Protein AF-A0A1Z9PHC4-F1 (afdb_monomer)

Structure (mmCIF, N/CA/C/O backbone):
data_AF-A0A1Z9PHC4-F1
#
_entry.id   AF-A0A1Z9PHC4-F1
#
loop_
_atom_site.group_PDB
_atom_site.id
_atom_site.type_symbol
_atom_site.label_atom_id
_atom_site.label_alt_id
_atom_site.label_comp_id
_atom_site.label_asym_id
_atom_site.label_entity_id
_atom_site.label_seq_id
_atom_site.pdbx_PDB_ins_code
_atom_site.Cartn_x
_atom_site.Cartn_y
_atom_site.Cartn_z
_atom_site.occupancy
_atom_site.B_iso_or_equiv
_atom_site.auth_seq_id
_atom_site.auth_comp_id
_atom_site.auth_asym_id
_atom_site.auth_atom_id
_atom_site.pdbx_PDB_model_num
ATOM 1 N N . MET A 1 1 ? -38.309 -14.166 9.535 1.00 51.38 1 MET A N 1
ATOM 2 C CA . MET A 1 1 ? -37.326 -14.328 10.626 1.00 51.38 1 MET A CA 1
ATOM 3 C C . MET A 1 1 ? -38.036 -14.012 11.931 1.00 51.38 1 MET A C 1
ATOM 5 O O . MET A 1 1 ? -38.418 -12.870 12.127 1.00 51.38 1 MET A O 1
ATOM 9 N N . THR A 1 2 ? -38.321 -15.024 12.749 1.00 62.44 2 THR A N 1
ATOM 10 C CA . THR A 1 2 ? -39.118 -14.916 13.987 1.00 62.44 2 THR A CA 1
ATOM 11 C C . THR A 1 2 ? -38.309 -15.422 15.175 1.00 62.44 2 THR A C 1
ATOM 13 O O . THR A 1 2 ? -38.655 -16.414 15.810 1.00 62.44 2 THR A O 1
ATOM 16 N N . THR A 1 3 ? -37.200 -14.748 15.457 1.00 75.12 3 THR A N 1
ATOM 17 C CA . THR A 1 3 ? -36.480 -14.886 16.724 1.00 75.12 3 THR A CA 1
ATOM 18 C C . THR A 1 3 ? -36.378 -13.510 17.354 1.00 75.12 3 THR A C 1
ATOM 20 O O . THR A 1 3 ? -36.264 -12.506 16.649 1.00 75.12 3 THR A O 1
ATOM 23 N N . THR A 1 4 ? -36.442 -13.451 18.681 1.00 78.19 4 THR A N 1
ATOM 24 C CA . THR A 1 4 ? -36.181 -12.217 19.419 1.00 78.19 4 THR A CA 1
ATOM 25 C C . THR A 1 4 ? -34.758 -11.766 19.078 1.00 78.19 4 THR A C 1
ATOM 27 O O . THR A 1 4 ? -33.829 -12.558 19.261 1.00 78.19 4 THR A O 1
ATOM 30 N N . PRO A 1 5 ? -34.556 -10.560 18.522 1.00 81.62 5 PRO A N 1
ATOM 31 C CA . PRO A 1 5 ? -33.222 -10.101 18.174 1.00 81.62 5 PRO A CA 1
ATOM 32 C C . PRO A 1 5 ? -32.371 -10.016 19.443 1.00 81.62 5 PRO A C 1
ATOM 34 O O . PRO A 1 5 ? -32.763 -9.392 20.429 1.00 81.62 5 PRO A O 1
ATOM 37 N N . VAL A 1 6 ? -31.207 -10.662 19.419 1.00 86.50 6 VAL A N 1
ATOM 38 C CA . VAL A 1 6 ? -30.186 -10.483 20.451 1.00 86.50 6 VAL A CA 1
ATOM 39 C C . VAL A 1 6 ? -29.365 -9.264 20.057 1.00 86.50 6 VAL A C 1
ATOM 41 O O . VAL A 1 6 ? -28.644 -9.288 19.061 1.00 86.50 6 VAL A O 1
ATOM 44 N N . THR A 1 7 ? -29.484 -8.190 20.833 1.00 87.31 7 THR A N 1
ATOM 45 C CA . THR A 1 7 ? -28.672 -6.986 20.648 1.00 87.31 7 THR A CA 1
ATOM 46 C C . THR A 1 7 ? -27.392 -7.117 21.460 1.00 87.31 7 THR A C 1
ATOM 48 O O . THR A 1 7 ? -27.426 -7.092 22.689 1.00 87.31 7 THR A O 1
ATOM 51 N N . LEU A 1 8 ? -26.257 -7.228 20.775 1.00 85.81 8 LEU A N 1
ATOM 52 C CA . LE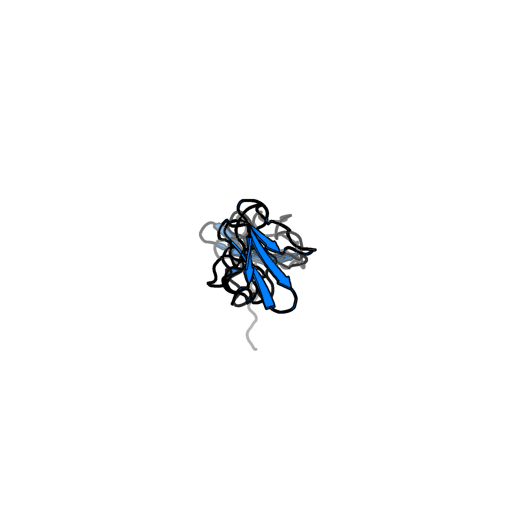U A 1 8 ? -24.936 -7.1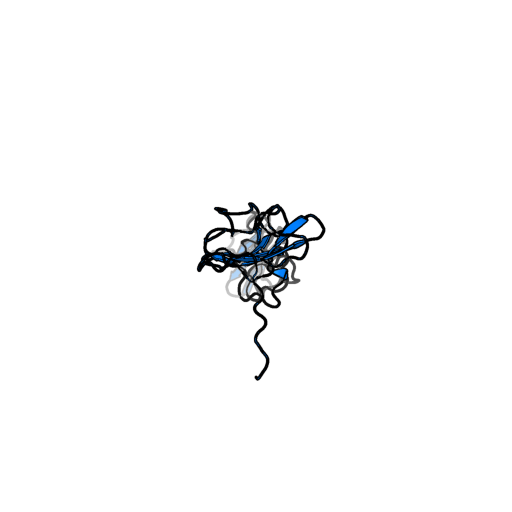66 21.395 1.00 85.81 8 LEU A CA 1
ATOM 53 C C . LEU A 1 8 ? -24.438 -5.718 21.356 1.00 85.81 8 LEU A C 1
ATOM 55 O O . LEU A 1 8 ? -24.314 -5.124 20.286 1.00 85.81 8 LEU A O 1
ATOM 59 N N . LEU A 1 9 ? -24.167 -5.138 22.526 1.00 88.75 9 LEU A N 1
ATOM 60 C CA . LEU A 1 9 ? -23.604 -3.795 22.651 1.00 88.75 9 LEU A CA 1
ATOM 61 C C . LEU A 1 9 ? -22.083 -3.899 22.781 1.00 88.75 9 LEU A C 1
ATOM 63 O O . LEU A 1 9 ? -21.582 -4.352 23.805 1.00 88.75 9 LEU A O 1
ATOM 67 N N . SER A 1 10 ? -21.355 -3.458 21.757 1.00 91.25 10 SER A N 1
ATOM 68 C CA . SER A 1 10 ? -19.900 -3.303 21.814 1.00 91.25 10 SER A CA 1
ATOM 69 C C . SER A 1 10 ? -19.506 -1.898 22.271 1.00 91.25 10 SER A C 1
ATOM 71 O O . SER A 1 10 ? -20.277 -0.934 22.133 1.00 91.25 10 SER A O 1
ATOM 73 N N . LYS A 1 11 ? -18.261 -1.758 22.742 1.00 94.62 11 LYS A N 1
ATOM 74 C CA . LYS A 1 11 ? -17.612 -0.445 22.835 1.00 94.62 11 LYS A CA 1
ATOM 75 C C . LYS A 1 11 ? -17.577 0.184 21.443 1.00 94.62 11 LYS A C 1
ATOM 77 O O . LYS A 1 11 ? -17.284 -0.504 20.459 1.00 94.62 11 LYS A O 1
ATOM 82 N N . ARG A 1 12 ? -17.941 1.466 21.349 1.00 94.25 12 ARG A N 1
ATOM 83 C CA . ARG A 1 12 ? -18.071 2.151 20.062 1.00 94.25 12 ARG A CA 1
ATOM 84 C C . ARG A 1 12 ? -17.726 3.633 20.113 1.00 94.25 12 ARG A C 1
ATOM 86 O O . ARG A 1 12 ? -18.017 4.274 21.118 1.00 94.25 12 ARG A O 1
ATOM 93 N N . SER A 1 13 ? -17.194 4.162 19.013 1.00 95.06 13 SER A N 1
ATOM 94 C CA . SER A 1 13 ? -16.954 5.59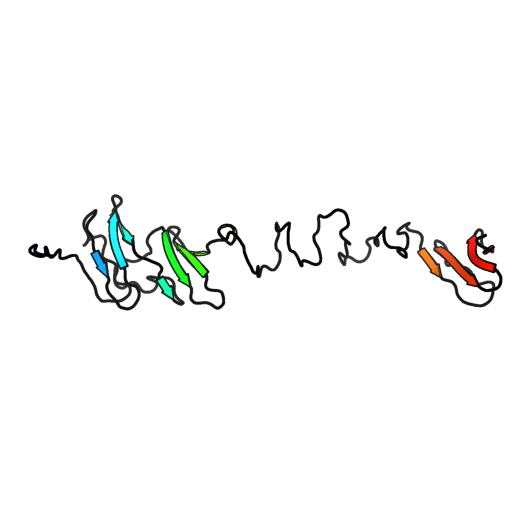7 18.804 1.00 95.06 13 SER A CA 1
ATOM 95 C C . SER A 1 13 ? -17.407 6.050 17.414 1.00 95.06 13 SER A C 1
ATOM 97 O O . SER A 1 13 ? -17.401 5.259 16.472 1.00 95.06 13 SER A O 1
ATOM 99 N N . GLY A 1 14 ? -17.821 7.315 17.307 1.00 95.50 14 GLY A N 1
ATOM 100 C CA . GLY A 1 14 ? -18.161 7.986 16.046 1.00 95.50 14 GLY A CA 1
ATOM 101 C C . GLY A 1 14 ? -17.137 9.041 15.614 1.00 95.50 14 GLY A C 1
ATOM 102 O O . GLY A 1 14 ? -17.368 9.733 14.624 1.00 95.50 14 GLY A O 1
ATOM 103 N N . ASN A 1 15 ? -16.030 9.184 16.348 1.00 95.06 15 ASN A N 1
ATOM 104 C CA . ASN A 1 15 ? -14.962 10.130 16.033 1.00 95.06 15 ASN A CA 1
ATOM 105 C C . ASN A 1 15 ? -13.979 9.510 15.034 1.00 95.06 15 ASN A C 1
ATOM 107 O O . ASN A 1 15 ? -13.607 8.346 15.177 1.00 95.06 15 ASN A O 1
ATOM 111 N N . ALA A 1 16 ? -13.528 10.273 14.037 1.00 92.38 16 ALA A N 1
ATOM 112 C CA . ALA A 1 16 ? -12.488 9.806 13.118 1.00 92.38 16 ALA A CA 1
ATOM 113 C C . ALA A 1 16 ? -11.206 9.441 13.890 1.00 92.38 16 ALA A C 1
ATOM 115 O O . ALA A 1 16 ? -10.884 10.081 14.892 1.00 92.38 16 ALA A O 1
ATOM 116 N N . SER A 1 17 ? -10.512 8.391 13.442 1.00 91.50 17 SER A N 1
ATOM 117 C CA . SER A 1 17 ? -9.224 7.948 14.012 1.00 91.50 17 SER A CA 1
ATOM 118 C C . SER A 1 17 ? -9.276 7.570 15.505 1.00 91.50 17 SER A C 1
ATOM 120 O O . SER A 1 17 ? -8.247 7.480 16.175 1.00 91.50 17 SER A O 1
ATOM 122 N N . ASP A 1 18 ? -10.470 7.350 16.057 1.00 95.19 18 ASP A N 1
ATOM 123 C CA . ASP A 1 18 ? -10.660 6.963 17.453 1.00 95.19 18 ASP A CA 1
ATOM 124 C C . ASP A 1 18 ? -10.607 5.441 17.593 1.00 95.19 18 ASP A C 1
ATOM 126 O O . ASP A 1 18 ? -11.608 4.727 17.457 1.00 95.19 18 ASP A O 1
ATOM 130 N N . ARG A 1 19 ? -9.386 4.932 17.751 1.00 94.69 19 ARG A N 1
ATOM 131 C CA . ARG A 1 19 ? -9.128 3.513 17.991 1.00 94.69 19 ARG A CA 1
ATOM 132 C C . ARG A 1 19 ? -9.364 3.191 19.471 1.00 94.69 19 ARG A C 1
ATOM 134 O O . ARG A 1 19 ? -8.896 3.942 20.325 1.00 94.69 19 ARG A O 1
ATOM 141 N N . PRO A 1 20 ? -10.017 2.069 19.811 1.00 95.62 20 PRO A N 1
ATOM 142 C CA . PRO A 1 20 ? -10.245 1.702 21.206 1.00 95.62 20 PRO A CA 1
ATOM 143 C C . PRO A 1 20 ? -8.938 1.589 21.996 1.00 95.62 20 PRO A C 1
ATOM 145 O O . PRO A 1 20 ? -8.013 0.941 21.523 1.00 95.62 20 PRO A O 1
ATOM 148 N N . LEU A 1 21 ? -8.887 2.156 23.205 1.00 95.19 21 LEU A N 1
ATOM 149 C CA . LEU A 1 21 ? -7.716 2.087 24.089 1.00 95.19 21 LEU A CA 1
ATOM 150 C C . LEU A 1 21 ? -7.435 0.655 24.566 1.00 95.19 21 LEU A C 1
ATOM 152 O O . LEU A 1 21 ? -8.372 -0.054 24.958 1.00 95.19 21 LEU A O 1
ATOM 156 N N . VAL A 1 22 ? -6.158 0.263 24.648 1.00 94.44 22 VAL A N 1
ATOM 157 C CA . VAL A 1 22 ? -5.712 -1.064 25.135 1.00 94.44 22 VAL A CA 1
ATOM 158 C C . VAL A 1 22 ? -6.228 -1.353 26.548 1.00 94.44 22 VAL A C 1
ATOM 160 O O . VAL A 1 22 ? -6.475 -2.504 26.916 1.00 94.44 22 VAL A O 1
ATOM 163 N N . THR A 1 23 ? -6.400 -0.308 27.356 1.00 94.12 23 THR A N 1
ATOM 164 C CA . THR A 1 23 ? -6.919 -0.381 28.729 1.00 94.12 23 THR A CA 1
ATOM 165 C C . THR A 1 23 ? -8.433 -0.569 28.793 1.00 94.12 23 THR A C 1
ATOM 167 O O . THR A 1 23 ? -8.950 -1.035 29.806 1.00 94.12 23 THR A O 1
ATOM 170 N N . THR A 1 24 ? -9.154 -0.221 27.726 1.00 92.94 24 THR A N 1
ATOM 171 C CA . THR A 1 24 ? -10.621 -0.256 27.698 1.00 92.94 24 THR A CA 1
ATOM 172 C C . THR A 1 24 ? -11.159 -1.559 27.125 1.00 92.94 24 THR A C 1
ATOM 174 O O . THR A 1 24 ? -12.174 -2.054 27.609 1.00 92.94 24 THR A O 1
ATOM 177 N N . VAL A 1 25 ? -10.496 -2.141 26.126 1.00 95.06 25 VAL A N 1
ATOM 178 C CA . VAL A 1 25 ? -10.926 -3.383 25.467 1.00 95.06 25 VAL A CA 1
ATOM 179 C C . VAL A 1 25 ? -10.293 -4.593 26.155 1.00 95.06 25 VAL A C 1
ATOM 181 O O . VAL A 1 25 ? -9.086 -4.623 26.394 1.00 95.06 25 VAL A O 1
ATOM 184 N N . GLN A 1 26 ? -11.103 -5.598 26.492 1.00 95.69 26 GLN A N 1
ATOM 185 C CA . GLN A 1 26 ? -10.617 -6.874 27.024 1.00 95.69 26 GLN A CA 1
ATOM 186 C C . GLN A 1 26 ? -10.085 -7.775 25.902 1.00 95.69 26 GLN A C 1
ATOM 188 O O . GLN A 1 26 ? -10.457 -7.622 24.741 1.00 95.69 26 GLN A O 1
ATOM 193 N N . ALA A 1 27 ? -9.214 -8.733 26.232 1.00 96.06 27 ALA A N 1
ATOM 194 C CA . ALA A 1 27 ? -8.697 -9.684 25.245 1.00 96.06 27 ALA A CA 1
ATOM 195 C C . ALA A 1 27 ? -9.851 -10.427 24.540 1.00 96.06 27 ALA A C 1
ATOM 197 O O . ALA A 1 27 ? -10.726 -10.991 25.197 1.00 96.06 27 ALA A O 1
ATOM 198 N N . GLY A 1 28 ? -9.867 -10.392 23.206 1.00 94.12 28 GLY A N 1
ATOM 199 C CA . GLY A 1 28 ? -10.928 -10.958 22.366 1.00 94.12 28 GLY A CA 1
ATOM 200 C C . GLY A 1 28 ? -12.237 -10.157 22.314 1.00 94.12 28 GLY A C 1
ATOM 201 O O . GLY A 1 28 ? -13.145 -10.540 21.579 1.00 94.12 28 GLY A O 1
ATOM 202 N N . GLU A 1 29 ? -12.363 -9.051 23.052 1.00 95.31 29 GLU A N 1
ATOM 203 C CA . GLU A 1 29 ? -13.552 -8.200 23.000 1.00 95.31 29 GLU A CA 1
ATOM 204 C C . GLU A 1 29 ? -13.591 -7.398 21.695 1.00 95.31 29 GLU A C 1
ATOM 206 O O . GLU A 1 29 ? -12.609 -6.770 21.299 1.00 95.31 29 GLU A O 1
ATOM 211 N N . LEU A 1 30 ? -14.758 -7.393 21.048 1.00 94.44 30 LEU A N 1
ATOM 212 C CA . LEU A 1 30 ? -15.008 -6.631 19.832 1.00 94.44 30 LEU A CA 1
ATOM 213 C C . LEU A 1 30 ? -15.339 -5.167 20.153 1.00 94.44 30 LEU A C 1
ATOM 215 O O . LEU A 1 30 ? -16.193 -4.884 20.995 1.00 94.44 30 LEU A O 1
ATOM 219 N N . ALA A 1 31 ? -14.734 -4.238 19.420 1.00 95.62 31 ALA A N 1
ATOM 220 C CA . ALA A 1 31 ? -15.024 -2.809 19.490 1.00 95.62 31 ALA A CA 1
ATOM 221 C C . ALA A 1 31 ? -15.080 -2.192 18.085 1.00 95.62 31 ALA A C 1
ATOM 223 O O . ALA A 1 31 ? -14.436 -2.682 17.160 1.00 95.62 31 ALA A O 1
ATOM 224 N N . ILE A 1 32 ? -15.858 -1.122 17.906 1.00 94.75 32 ILE A N 1
ATOM 225 C CA . ILE A 1 32 ? -16.115 -0.535 16.581 1.00 94.75 32 ILE A CA 1
ATOM 226 C C . ILE A 1 32 ? -15.957 0.986 16.572 1.00 94.75 32 ILE A C 1
ATOM 228 O O . ILE A 1 32 ? -16.492 1.690 17.420 1.00 94.75 32 ILE A O 1
ATOM 232 N N . ASN A 1 33 ? -15.278 1.513 15.565 1.00 94.12 33 ASN A N 1
ATOM 233 C CA . ASN A 1 33 ? -15.358 2.914 15.190 1.00 94.12 33 ASN A CA 1
ATOM 234 C C . ASN A 1 33 ? -16.202 3.029 13.916 1.00 94.12 33 ASN A C 1
ATOM 236 O O . ASN A 1 33 ? -15.841 2.469 12.880 1.00 94.12 33 ASN A O 1
ATOM 240 N N . PHE A 1 34 ? -17.330 3.730 14.008 1.00 93.88 34 PHE A N 1
ATOM 241 C CA . PHE A 1 34 ? -18.288 3.912 12.914 1.00 93.88 34 PHE A CA 1
ATOM 242 C C . PHE A 1 34 ? -18.239 5.319 12.298 1.00 93.88 34 PHE A C 1
ATOM 244 O O . PHE A 1 34 ? -19.173 5.713 11.600 1.00 93.88 34 PHE A O 1
ATOM 251 N N . ALA A 1 35 ? -17.174 6.083 12.549 1.00 93.56 35 ALA A N 1
ATOM 252 C CA . ALA A 1 35 ? -16.957 7.382 11.924 1.00 93.56 35 ALA A CA 1
ATOM 253 C C . ALA A 1 35 ? -17.012 7.300 10.388 1.00 93.56 35 ALA A C 1
ATOM 255 O O . ALA A 1 35 ? -16.640 6.295 9.783 1.00 93.56 35 ALA A O 1
ATOM 256 N N . ALA A 1 36 ? -17.462 8.377 9.740 1.00 91.06 36 ALA A N 1
ATOM 257 C CA . ALA A 1 36 ? -17.560 8.425 8.279 1.00 91.06 36 ALA A CA 1
ATOM 258 C C . ALA A 1 36 ? -16.187 8.311 7.587 1.00 91.06 36 ALA A C 1
ATOM 260 O O . ALA A 1 36 ? -16.086 7.736 6.506 1.00 91.06 36 ALA A O 1
ATOM 261 N N . ALA A 1 37 ? -15.138 8.830 8.229 1.00 88.06 37 ALA A N 1
ATOM 262 C CA . ALA A 1 37 ? -13.747 8.660 7.832 1.00 88.06 37 ALA A CA 1
ATOM 263 C C . ALA A 1 37 ? -13.023 7.783 8.860 1.00 88.06 37 ALA A C 1
ATOM 265 O O . ALA A 1 37 ? -13.305 7.867 10.053 1.00 88.06 37 ALA A O 1
ATOM 266 N N . GLU A 1 38 ? -12.072 6.970 8.397 1.00 88.25 38 GLU A N 1
ATOM 267 C CA . GLU A 1 38 ? -11.224 6.133 9.262 1.00 88.25 38 GLU A CA 1
ATOM 268 C C . GLU A 1 38 ? -11.989 5.183 10.201 1.00 88.25 38 GLU A C 1
ATOM 270 O O . GLU A 1 38 ? -11.610 4.972 11.355 1.00 88.25 38 GLU A O 1
ATOM 275 N N . ASN A 1 39 ? -13.059 4.571 9.692 1.00 92.19 39 ASN A N 1
ATOM 276 C CA . ASN A 1 39 ? -13.781 3.532 10.418 1.00 92.19 39 ASN A CA 1
ATOM 277 C C . ASN A 1 39 ? -12.922 2.282 10.680 1.00 92.19 39 ASN A C 1
ATOM 279 O O . ASN A 1 39 ? -11.873 2.040 10.069 1.00 92.19 39 ASN A O 1
ATOM 283 N N . GLY A 1 40 ? -13.390 1.456 11.613 1.00 93.00 40 GLY A N 1
ATOM 284 C CA . GLY A 1 40 ? -12.790 0.152 11.827 1.00 93.00 40 GLY A CA 1
ATOM 285 C C . GLY A 1 40 ? -13.495 -0.721 12.850 1.00 93.00 40 GLY A C 1
ATOM 286 O O . GLY A 1 40 ? -14.250 -0.260 13.697 1.00 93.00 40 GLY A O 1
ATOM 287 N N . LEU A 1 41 ? -13.206 -2.009 12.761 1.00 94.69 41 LEU A N 1
ATOM 288 C CA . LEU A 1 41 ? -13.574 -3.056 13.704 1.00 94.69 41 LEU A CA 1
ATOM 289 C C . LEU A 1 41 ? -12.276 -3.542 14.322 1.00 94.69 41 LEU A C 1
ATOM 291 O O . LEU A 1 41 ? -11.300 -3.788 13.609 1.00 94.69 41 LEU A O 1
ATOM 295 N N . TYR A 1 42 ? -12.278 -3.652 15.638 1.00 95.81 42 TYR A N 1
ATOM 296 C CA . TYR A 1 42 ? -11.085 -3.859 16.429 1.00 95.81 42 TYR A CA 1
ATOM 297 C C . TYR A 1 42 ? -11.309 -4.962 17.452 1.00 95.81 42 TYR A C 1
ATOM 299 O O . TYR A 1 42 ? -12.426 -5.151 17.938 1.00 95.81 42 TYR A O 1
ATOM 307 N N . PHE A 1 43 ? -10.232 -5.640 17.823 1.00 95.50 43 PHE A N 1
ATOM 308 C CA . PHE A 1 43 ? -10.180 -6.496 19.001 1.00 95.50 43 PHE A CA 1
ATOM 309 C C . PHE A 1 43 ? -8.810 -6.385 19.669 1.00 95.50 43 PHE A C 1
ATOM 311 O O . PHE A 1 43 ? -7.842 -5.964 19.035 1.00 95.50 43 PHE A O 1
ATOM 318 N N . LYS A 1 44 ? -8.719 -6.766 20.945 1.00 96.25 44 LYS A N 1
ATOM 319 C CA . LYS A 1 44 ? -7.433 -6.903 21.638 1.00 96.25 44 LYS A CA 1
ATOM 320 C C . LYS A 1 44 ? -6.923 -8.332 21.508 1.00 96.25 44 LYS A C 1
ATOM 322 O O . LYS A 1 44 ? -7.643 -9.267 21.862 1.00 96.25 44 LYS A O 1
ATOM 327 N N . ASP A 1 45 ? -5.714 -8.509 20.992 1.00 95.19 45 ASP A N 1
ATOM 328 C CA . ASP A 1 45 ? -5.121 -9.837 20.842 1.00 95.19 45 ASP A CA 1
ATOM 329 C C . ASP A 1 45 ? -4.555 -10.393 22.162 1.00 95.19 45 ASP A C 1
ATOM 331 O O . ASP A 1 45 ? -4.644 -9.773 23.225 1.00 95.19 45 ASP A O 1
ATOM 335 N N . SER A 1 46 ? -3.977 -11.595 22.102 1.00 95.69 46 SER A N 1
ATOM 336 C CA . SER A 1 46 ? -3.376 -12.268 23.260 1.00 95.69 46 SER A CA 1
ATOM 337 C C . SER A 1 46 ? -2.071 -11.634 23.753 1.00 95.69 46 SER A C 1
ATOM 339 O O . SER A 1 46 ? -1.637 -11.957 24.856 1.00 95.69 46 SER A O 1
ATOM 341 N N . LEU A 1 47 ? -1.433 -10.773 22.954 1.00 94.62 47 LEU A N 1
ATOM 342 C CA . LEU A 1 47 ? -0.252 -9.993 23.343 1.00 94.62 47 LEU A CA 1
ATOM 343 C C . LEU A 1 47 ? -0.642 -8.641 23.958 1.00 94.62 47 LEU A C 1
ATOM 345 O O . LEU A 1 47 ? 0.187 -7.976 24.571 1.00 94.62 47 LEU A O 1
ATOM 349 N N . GLY A 1 48 ? -1.920 -8.277 23.859 1.00 93.81 48 GLY A N 1
ATOM 350 C CA . GLY A 1 48 ? -2.482 -7.055 24.403 1.00 93.81 48 GLY A CA 1
ATOM 351 C C . GLY A 1 48 ? -2.569 -5.910 23.398 1.00 93.81 48 GLY A C 1
ATOM 352 O O . GLY A 1 48 ? -3.008 -4.829 23.786 1.00 93.81 48 GLY A O 1
ATOM 353 N N . ASP A 1 49 ? -2.226 -6.137 22.133 1.00 94.44 49 ASP A N 1
ATOM 354 C CA . ASP A 1 49 ? -2.282 -5.117 21.091 1.00 94.44 49 ASP A CA 1
ATOM 355 C C . ASP A 1 49 ? -3.693 -4.987 20.517 1.00 94.44 49 ASP A C 1
ATOM 357 O O . ASP A 1 49 ? -4.439 -5.965 20.393 1.00 94.44 49 ASP A O 1
ATOM 361 N N . ILE A 1 50 ? -4.044 -3.777 20.082 1.00 95.19 50 ILE A N 1
ATOM 362 C CA . ILE A 1 50 ? -5.268 -3.546 19.315 1.00 95.19 50 ILE A CA 1
ATOM 363 C C . ILE A 1 50 ? -5.037 -3.931 17.853 1.00 95.19 50 ILE A C 1
ATOM 365 O O . ILE A 1 50 ? -4.175 -3.390 17.152 1.00 95.19 50 ILE A O 1
ATOM 369 N N . ARG A 1 51 ? -5.850 -4.870 17.375 1.00 95.19 51 ARG A N 1
ATOM 370 C CA . ARG A 1 51 ? -5.862 -5.355 15.998 1.00 95.19 51 ARG A CA 1
ATOM 371 C C . ARG A 1 51 ? -7.094 -4.837 15.281 1.00 95.19 51 ARG A C 1
ATOM 373 O O . ARG A 1 51 ? -8.218 -5.132 15.679 1.00 95.19 51 ARG A O 1
ATOM 380 N N . LYS A 1 52 ? -6.875 -4.089 14.206 1.00 94.94 52 LYS A N 1
ATOM 381 C CA . LYS A 1 52 ? -7.901 -3.715 13.238 1.00 94.94 52 LYS A CA 1
ATOM 382 C C . LYS A 1 52 ? -8.120 -4.863 12.256 1.00 94.94 52 LYS A C 1
ATOM 384 O O . LYS A 1 52 ? -7.161 -5.400 11.714 1.00 94.94 52 LYS A O 1
ATOM 389 N N . VAL A 1 53 ? -9.379 -5.223 12.024 1.00 90.69 53 VAL A N 1
ATOM 390 C CA . VAL A 1 53 ? -9.775 -6.343 11.144 1.00 90.69 53 VAL A CA 1
ATOM 391 C C . VAL A 1 53 ? -10.605 -5.915 9.937 1.00 90.69 53 VAL A C 1
ATOM 393 O O . VAL A 1 53 ? -11.129 -6.755 9.211 1.00 90.69 53 VAL A O 1
ATOM 396 N N . THR A 1 54 ? -10.770 -4.614 9.720 1.00 83.19 54 THR A N 1
ATOM 397 C CA . THR A 1 54 ? -11.562 -4.092 8.597 1.00 83.19 54 THR A CA 1
ATOM 398 C C . THR A 1 54 ? -10.701 -3.716 7.414 1.00 83.19 54 THR A C 1
ATOM 400 O O . THR A 1 54 ? -9.480 -3.689 7.514 1.00 83.19 54 THR A O 1
ATOM 403 N N . GLY A 1 55 ? -11.386 -3.416 6.308 1.00 82.25 55 GLY A N 1
ATOM 404 C CA . GLY A 1 55 ? -10.817 -3.150 4.996 1.00 82.25 55 GLY A CA 1
ATOM 405 C C . GLY A 1 55 ? -9.833 -1.985 4.898 1.00 82.25 55 GLY A C 1
ATOM 406 O O . GLY A 1 55 ? -9.278 -1.478 5.868 1.00 82.25 55 GLY A O 1
ATOM 407 N N . VAL A 1 56 ? -9.603 -1.589 3.654 1.00 91.62 56 VAL A N 1
ATOM 408 C CA . VAL A 1 56 ? -8.515 -0.698 3.260 1.00 91.62 56 VAL A CA 1
ATOM 409 C C . VAL A 1 56 ? -8.885 0.755 3.551 1.00 91.62 56 VAL A C 1
ATOM 411 O O . VAL A 1 56 ? -9.937 1.223 3.115 1.00 91.62 56 VAL A O 1
ATOM 414 N N . HIS A 1 57 ? -8.023 1.481 4.265 1.00 92.75 57 HIS A N 1
ATOM 415 C CA . HIS A 1 57 ? -8.161 2.935 4.364 1.00 92.75 57 HIS A CA 1
ATOM 416 C C . HIS A 1 57 ? -7.875 3.571 2.999 1.00 92.75 57 HIS A C 1
ATOM 418 O O . HIS A 1 57 ? -6.907 3.182 2.357 1.00 92.75 57 HIS A O 1
ATOM 424 N N . TYR A 1 58 ? -8.671 4.546 2.563 1.00 92.56 58 TYR A N 1
ATOM 425 C CA . TYR A 1 58 ? -8.431 5.303 1.332 1.00 92.56 58 TYR A CA 1
ATOM 426 C C . TYR A 1 58 ? -8.214 6.780 1.659 1.00 92.56 58 TYR A C 1
ATOM 428 O O . TYR A 1 58 ? -9.069 7.381 2.313 1.00 92.56 58 TYR A O 1
ATOM 436 N N . GLY A 1 59 ? -7.104 7.354 1.193 1.00 92.50 59 GLY A N 1
ATOM 437 C CA . GLY A 1 59 ? -6.804 8.773 1.386 1.00 92.50 59 GLY A CA 1
ATOM 438 C C . GLY A 1 59 ? -5.330 9.134 1.200 1.00 92.50 59 GLY A C 1
ATOM 439 O O . GLY A 1 59 ? -4.484 8.259 1.006 1.00 92.50 59 GLY A O 1
ATOM 440 N N . SER A 1 60 ? -5.034 10.431 1.287 1.00 91.69 60 SER A N 1
ATOM 441 C CA . SER A 1 60 ? -3.699 11.004 1.020 1.00 91.69 60 SER A CA 1
ATOM 442 C C . SER A 1 60 ? -2.737 10.908 2.193 1.00 91.69 60 SER A C 1
ATOM 444 O O . SER A 1 60 ? -1.521 10.988 2.016 1.00 91.69 60 SER A O 1
ATOM 446 N N . ALA A 1 61 ? -3.272 10.715 3.396 1.00 92.44 61 ALA A N 1
ATOM 447 C CA . ALA A 1 61 ? -2.512 10.476 4.608 1.00 92.44 61 ALA A CA 1
ATOM 448 C C . ALA A 1 61 ? -2.625 9.007 5.023 1.00 92.44 61 ALA A C 1
ATOM 450 O O . ALA A 1 61 ? -3.628 8.345 4.759 1.00 92.44 61 ALA A O 1
ATOM 451 N N . ALA A 1 62 ? -1.585 8.509 5.692 1.00 93.75 62 ALA A N 1
ATOM 452 C CA . ALA A 1 62 ? -1.631 7.194 6.310 1.00 93.75 62 ALA A CA 1
ATOM 453 C C . ALA A 1 62 ? -2.749 7.147 7.360 1.00 93.75 62 ALA A C 1
ATOM 455 O O . ALA A 1 62 ? -2.958 8.146 8.058 1.00 93.75 62 ALA A O 1
ATOM 456 N N . PRO A 1 63 ? -3.423 5.997 7.533 1.00 94.06 63 PRO A N 1
ATOM 457 C CA . PRO A 1 63 ? -4.441 5.897 8.554 1.00 94.06 63 PRO A CA 1
ATOM 458 C C . PRO A 1 63 ? -3.851 6.159 9.942 1.00 94.06 63 PRO A C 1
ATOM 460 O O . PRO A 1 63 ? -2.688 5.842 10.217 1.00 94.06 63 PRO A O 1
ATOM 463 N N . ASN A 1 64 ? -4.671 6.730 10.824 1.00 94.44 64 ASN A N 1
ATOM 464 C CA . ASN A 1 64 ? -4.293 7.102 12.190 1.00 94.44 64 ASN A CA 1
ATOM 465 C C . ASN A 1 64 ? -3.125 8.098 12.293 1.00 94.44 64 ASN A C 1
ATOM 467 O O . ASN A 1 64 ? -2.451 8.151 13.322 1.00 94.44 64 ASN A O 1
ATOM 471 N N . SER A 1 65 ? -2.875 8.909 11.258 1.00 93.19 65 SER A N 1
ATOM 472 C CA . SER A 1 65 ? -1.850 9.964 11.304 1.00 93.19 65 SER A CA 1
ATOM 473 C C . SER A 1 65 ? -2.147 11.051 12.345 1.00 93.19 65 SER A C 1
ATOM 475 O O . SER A 1 65 ? -1.256 11.800 12.739 1.00 93.19 65 SER A O 1
ATOM 477 N N . SER A 1 66 ? -3.401 11.165 12.787 1.00 93.06 66 SER A N 1
ATOM 478 C CA . SER A 1 66 ? -3.857 12.083 13.836 1.00 93.06 66 SER A CA 1
ATOM 479 C C . SER A 1 66 ? -4.798 11.349 14.789 1.00 93.06 66 SER A C 1
ATOM 481 O O . SER A 1 66 ? -5.999 11.598 14.813 1.00 93.06 66 SER A O 1
ATOM 483 N N . ALA A 1 67 ? -4.239 10.392 15.531 1.00 94.56 67 ALA A N 1
ATOM 484 C CA . ALA A 1 67 ? -4.990 9.515 16.423 1.00 94.56 67 ALA A CA 1
ATOM 485 C C . ALA A 1 67 ? -5.822 10.294 17.456 1.00 94.56 67 ALA A C 1
ATOM 487 O O . ALA A 1 67 ? -5.292 11.128 18.191 1.00 94.56 67 ALA A O 1
ATOM 488 N N . ALA A 1 68 ? -7.116 9.976 17.534 1.00 95.56 68 ALA A N 1
ATOM 489 C CA . ALA A 1 68 ? -7.997 10.426 18.614 1.00 95.56 68 ALA A CA 1
ATOM 490 C C . ALA A 1 68 ? -8.044 9.415 19.775 1.00 95.56 68 ALA A C 1
ATOM 492 O O . ALA A 1 68 ? -8.293 9.800 20.917 1.00 95.56 68 ALA A O 1
ATOM 493 N N . GLY A 1 69 ? -7.794 8.138 19.470 1.00 94.38 69 GLY A N 1
ATOM 494 C CA . GLY A 1 69 ? -7.737 7.029 20.423 1.00 94.38 69 GLY A CA 1
ATOM 495 C C . GLY A 1 69 ? -6.328 6.440 20.522 1.00 94.38 69 GLY A C 1
ATOM 496 O O . GLY A 1 69 ? -5.355 7.187 20.607 1.00 94.38 69 GLY A O 1
ATOM 497 N N . GLU A 1 70 ? -6.199 5.106 20.494 1.00 95.00 70 GLU A N 1
ATOM 498 C CA . GLU A 1 70 ? -4.869 4.473 20.490 1.00 95.00 70 GLU A CA 1
ATOM 499 C C . GLU A 1 70 ? -3.995 4.963 19.333 1.00 95.00 70 GLU A C 1
ATOM 501 O O . GLU A 1 70 ? -4.420 5.042 18.173 1.00 95.00 70 GLU A O 1
ATOM 506 N N . THR A 1 71 ? -2.727 5.203 19.652 1.00 94.88 71 THR A N 1
ATOM 507 C CA . THR A 1 71 ? -1.712 5.552 18.655 1.00 94.88 71 THR A CA 1
ATOM 508 C C . THR A 1 71 ? -1.191 4.313 17.925 1.00 94.88 71 THR A C 1
ATOM 510 O O . THR A 1 71 ? -1.262 3.193 18.426 1.00 94.88 71 THR A O 1
ATOM 513 N N . GLY A 1 72 ? -0.632 4.517 16.731 1.00 93.62 72 GLY A N 1
ATOM 514 C CA . GLY A 1 72 ? -0.027 3.446 15.940 1.00 93.62 72 GLY A CA 1
ATOM 515 C C . GLY A 1 72 ? -1.014 2.667 15.068 1.00 93.62 72 GLY A C 1
ATOM 516 O O . GLY A 1 72 ? -2.228 2.880 15.097 1.00 93.62 72 GLY A O 1
ATOM 517 N N . ASN A 1 73 ? -0.462 1.782 14.238 1.00 94.88 73 ASN A N 1
ATOM 518 C CA . ASN A 1 73 ? -1.202 0.989 13.259 1.00 94.88 73 ASN A CA 1
ATOM 519 C C . ASN A 1 73 ? -1.117 -0.504 13.569 1.00 94.88 73 ASN A C 1
ATOM 521 O O . ASN A 1 73 ? -0.142 -0.974 14.159 1.00 94.88 73 ASN A O 1
ATOM 525 N N . SER A 1 74 ? -2.139 -1.263 13.171 1.00 94.12 74 SER A N 1
ATOM 526 C CA . SER A 1 74 ? -2.114 -2.715 13.347 1.00 94.12 74 SER A CA 1
ATOM 527 C C . SER A 1 74 ? -1.234 -3.347 12.271 1.00 94.12 74 SER A C 1
ATOM 529 O O . SER A 1 74 ? -1.330 -2.988 11.102 1.00 94.12 74 SER A O 1
ATOM 531 N N . VAL A 1 75 ? -0.372 -4.299 12.640 1.00 93.88 75 VAL A N 1
ATOM 532 C CA . VAL A 1 75 ? 0.397 -5.092 11.657 1.00 93.88 75 VAL A CA 1
ATOM 533 C C . VAL A 1 75 ? -0.559 -5.700 10.628 1.00 93.88 75 VAL A C 1
ATOM 535 O O . VAL A 1 75 ? -1.570 -6.290 11.005 1.00 93.88 75 VAL A O 1
ATOM 538 N N . GLY A 1 76 ? -0.242 -5.537 9.342 1.00 92.94 76 GLY A N 1
ATOM 539 C CA . GLY A 1 76 ? -1.086 -5.971 8.230 1.00 92.94 76 GLY A CA 1
ATOM 540 C C . GLY A 1 76 ? -2.186 -4.982 7.830 1.00 92.94 76 GLY A C 1
ATOM 541 O O . GLY A 1 76 ? -2.910 -5.251 6.875 1.00 92.94 76 GLY A O 1
ATOM 542 N N . GLU A 1 77 ? -2.321 -3.841 8.513 1.00 94.75 77 GLU A N 1
ATOM 543 C CA . GLU A 1 77 ? -3.290 -2.808 8.140 1.00 94.75 77 GLU A CA 1
ATOM 544 C C . GLU A 1 77 ? -3.004 -2.280 6.729 1.00 94.75 77 GLU A C 1
ATOM 546 O O . GLU A 1 77 ? -1.860 -1.976 6.383 1.00 94.75 77 GLU A O 1
ATOM 551 N N . LEU A 1 78 ? -4.058 -2.192 5.915 1.00 94.44 78 LEU A N 1
ATOM 552 C CA . LEU A 1 78 ? -3.975 -1.807 4.511 1.00 94.44 78 LEU A CA 1
ATOM 553 C C . LEU A 1 78 ? -4.369 -0.344 4.307 1.00 94.44 78 LEU A C 1
ATOM 555 O O . LEU A 1 78 ? -5.372 0.133 4.846 1.00 94.44 78 LEU A O 1
ATOM 559 N N . TRP A 1 79 ? -3.618 0.335 3.445 1.00 94.69 79 TRP A N 1
ATOM 560 C CA . TRP A 1 79 ? -3.862 1.712 3.031 1.00 94.69 79 TRP A CA 1
ATOM 561 C C . TRP A 1 79 ? -3.720 1.842 1.514 1.00 94.69 79 TRP A C 1
ATOM 563 O O . TRP A 1 79 ? -2.692 1.487 0.946 1.00 94.69 79 TRP A O 1
ATOM 573 N N . LEU A 1 80 ? -4.757 2.350 0.860 1.00 94.19 80 LEU A N 1
ATOM 574 C CA . LEU A 1 80 ? -4.746 2.787 -0.524 1.00 94.19 80 LEU A CA 1
ATOM 575 C C . LEU A 1 80 ? -4.498 4.301 -0.555 1.00 94.19 80 LEU A C 1
ATOM 577 O O . LEU A 1 80 ? -5.389 5.095 -0.252 1.00 94.19 80 LEU A O 1
ATOM 581 N N . GLU A 1 81 ? -3.268 4.677 -0.891 1.00 93.94 81 GLU A N 1
ATOM 582 C CA . GLU A 1 81 ? -2.827 6.070 -1.013 1.00 93.94 81 GLU A CA 1
ATOM 583 C C . GLU A 1 81 ? -3.418 6.695 -2.283 1.00 93.94 81 GLU A C 1
ATOM 585 O O . GLU A 1 81 ? -3.133 6.204 -3.375 1.00 93.94 81 GLU A O 1
ATOM 590 N N . ASP A 1 82 ? -4.199 7.774 -2.164 1.00 89.81 82 ASP A N 1
ATOM 591 C CA . ASP A 1 82 ? -4.913 8.436 -3.276 1.00 89.81 82 ASP A CA 1
ATOM 592 C C . ASP A 1 82 ? -4.018 9.380 -4.115 1.00 89.81 82 ASP A C 1
ATOM 594 O O . ASP A 1 82 ? -4.295 10.558 -4.335 1.00 89.81 82 ASP A O 1
ATOM 598 N N . GLY A 1 83 ? -2.901 8.852 -4.613 1.00 82.69 83 GLY A N 1
ATOM 599 C CA . GLY A 1 83 ? -2.003 9.562 -5.529 1.00 82.69 83 GLY A CA 1
ATOM 600 C C . GLY A 1 83 ? -2.281 9.272 -7.008 1.00 82.69 83 GLY A C 1
ATOM 601 O O . GLY A 1 83 ? -3.059 8.396 -7.361 1.00 82.69 83 GLY A O 1
ATOM 602 N N . THR A 1 84 ? -1.535 9.917 -7.912 1.00 80.88 84 THR A N 1
ATOM 603 C CA . THR A 1 84 ? -1.634 9.695 -9.375 1.00 80.88 84 THR A CA 1
ATOM 604 C C . THR A 1 84 ? -1.552 8.220 -9.799 1.00 80.88 84 THR A C 1
ATOM 606 O O . THR A 1 84 ? -2.130 7.845 -10.812 1.00 80.88 84 THR A O 1
ATOM 609 N N . ASN A 1 85 ? -0.848 7.380 -9.031 1.00 76.69 85 ASN A N 1
ATOM 610 C CA . ASN A 1 85 ? -0.648 5.958 -9.330 1.00 76.69 85 ASN A CA 1
ATOM 611 C C . ASN A 1 85 ? -1.322 5.003 -8.327 1.00 76.69 85 ASN A C 1
ATOM 613 O O . ASN A 1 85 ? -1.065 3.810 -8.420 1.00 76.69 85 ASN A O 1
ATOM 617 N N . ASN A 1 86 ? -2.124 5.505 -7.375 1.00 87.31 86 ASN A N 1
ATOM 618 C CA . ASN A 1 86 ? -2.787 4.750 -6.300 1.00 87.31 86 ASN A CA 1
ATOM 619 C C . ASN A 1 86 ? -1.980 3.559 -5.739 1.00 87.31 86 ASN A C 1
ATOM 621 O O . ASN A 1 86 ? -2.113 2.426 -6.205 1.00 87.31 86 ASN A O 1
ATOM 625 N N . PHE A 1 87 ? -1.156 3.779 -4.711 1.00 89.88 87 PHE A N 1
ATOM 626 C CA . PHE A 1 87 ? -0.363 2.690 -4.131 1.00 89.88 87 PHE A CA 1
ATOM 627 C C . PHE A 1 87 ? -1.123 1.972 -3.019 1.00 89.88 87 PHE A C 1
ATOM 629 O O . PHE A 1 87 ? -1.512 2.593 -2.031 1.00 89.88 87 PHE A O 1
ATOM 636 N N . LEU A 1 88 ? -1.246 0.646 -3.133 1.00 92.56 88 LEU A N 1
ATOM 637 C CA . LEU A 1 88 ? -1.600 -0.190 -1.991 1.00 92.56 88 LEU A CA 1
ATOM 638 C C . LEU A 1 88 ? -0.368 -0.380 -1.100 1.00 92.56 88 LEU A C 1
ATOM 640 O O . LEU A 1 88 ? 0.709 -0.791 -1.550 1.00 92.56 88 LEU A O 1
ATOM 644 N N . ARG A 1 89 ? -0.544 -0.071 0.178 1.00 94.12 89 ARG A N 1
ATOM 645 C CA . ARG A 1 89 ? 0.467 -0.149 1.225 1.00 94.12 89 ARG A CA 1
ATOM 646 C C . ARG A 1 89 ? -0.012 -1.034 2.359 1.00 94.12 89 ARG A C 1
ATOM 648 O O . ARG A 1 89 ? -1.210 -1.128 2.618 1.00 94.12 89 ARG A O 1
ATOM 655 N N . VAL A 1 90 ? 0.945 -1.642 3.049 1.00 95.06 90 VAL A N 1
ATOM 656 C CA . VAL A 1 90 ? 0.708 -2.470 4.234 1.00 95.06 90 VAL A CA 1
ATOM 6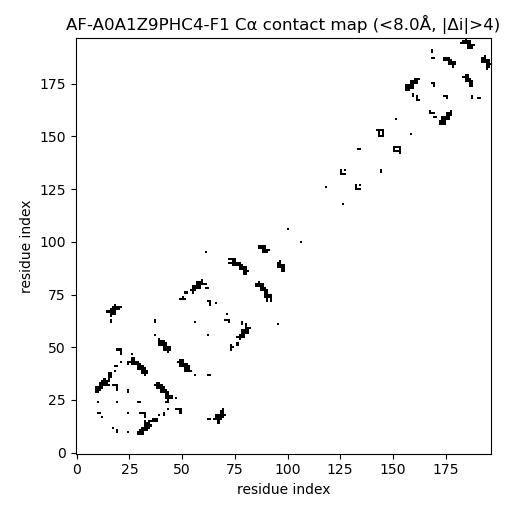57 C C . VAL A 1 90 ? 1.594 -1.996 5.381 1.00 95.06 90 VAL A C 1
ATOM 659 O O . VAL A 1 90 ? 2.752 -1.638 5.162 1.00 95.06 90 VAL A O 1
ATOM 662 N N . TRP A 1 91 ? 1.047 -1.952 6.594 1.00 96.19 91 TRP A N 1
ATOM 663 C CA . TRP A 1 91 ? 1.826 -1.687 7.800 1.00 96.19 91 TRP A CA 1
ATOM 664 C C . TRP A 1 91 ? 2.604 -2.938 8.215 1.00 96.19 91 TRP A C 1
ATOM 666 O O . TRP A 1 91 ? 2.003 -3.966 8.534 1.00 96.19 91 TRP A O 1
ATOM 676 N N . ASP A 1 92 ? 3.933 -2.858 8.243 1.00 94.94 92 ASP A N 1
ATOM 677 C CA . ASP A 1 92 ? 4.810 -3.979 8.622 1.00 94.94 92 ASP A CA 1
ATOM 678 C C . ASP A 1 92 ? 5.077 -4.077 10.137 1.00 94.94 92 ASP A C 1
ATOM 680 O O . ASP A 1 92 ? 5.755 -4.995 10.595 1.00 94.94 92 ASP A O 1
ATOM 684 N N . GLY A 1 93 ? 4.526 -3.146 10.923 1.00 94.44 93 GLY A N 1
ATOM 685 C CA . GLY A 1 93 ? 4.816 -2.982 12.349 1.00 94.44 93 GLY A CA 1
ATOM 686 C C . GLY A 1 93 ? 5.643 -1.737 12.669 1.00 94.44 93 GLY A C 1
ATOM 687 O O . GLY A 1 93 ? 5.652 -1.307 13.819 1.00 94.44 93 GLY A O 1
ATOM 688 N N . SER A 1 94 ? 6.280 -1.124 11.670 1.00 94.94 94 SER A N 1
ATOM 689 C CA . SER A 1 94 ? 7.109 0.073 11.832 1.00 94.94 94 SER A CA 1
ATOM 690 C C . SER A 1 94 ? 6.809 1.165 10.807 1.00 94.94 94 SER A C 1
ATOM 692 O O . SER A 1 94 ? 6.818 2.344 11.163 1.00 94.94 94 SER A O 1
ATOM 694 N N . THR A 1 95 ? 6.544 0.806 9.549 1.00 96.56 95 THR A N 1
ATOM 695 C CA . THR A 1 95 ? 6.260 1.755 8.467 1.00 96.56 95 THR A CA 1
ATOM 696 C C . THR A 1 95 ? 5.209 1.208 7.495 1.00 96.56 95 THR A C 1
ATOM 698 O O . THR A 1 95 ? 4.957 0.005 7.421 1.00 96.56 95 THR A O 1
ATOM 701 N N . PHE A 1 96 ? 4.592 2.097 6.710 1.00 96.06 96 PHE A N 1
ATOM 702 C CA . PHE A 1 96 ? 3.777 1.687 5.567 1.00 96.06 96 PHE A CA 1
ATOM 703 C C . PHE A 1 96 ? 4.657 1.428 4.346 1.00 96.06 96 PHE A C 1
ATOM 705 O O . PHE A 1 96 ? 5.093 2.364 3.662 1.00 96.06 96 PHE A O 1
ATOM 712 N N . ILE A 1 97 ? 4.849 0.155 4.024 1.00 94.62 97 ILE A N 1
ATOM 713 C CA . ILE A 1 97 ? 5.598 -0.271 2.843 1.00 94.62 97 ILE A CA 1
ATOM 714 C C . ILE A 1 97 ? 4.673 -0.385 1.630 1.00 94.62 97 ILE A C 1
ATOM 716 O O . ILE A 1 97 ? 3.509 -0.767 1.749 1.00 94.62 97 ILE A O 1
ATOM 720 N N . LYS A 1 98 ? 5.185 -0.043 0.442 1.00 91.75 98 LYS A N 1
ATOM 721 C CA . LYS A 1 98 ? 4.468 -0.269 -0.822 1.00 91.75 98 LYS A CA 1
ATOM 722 C C . LYS A 1 98 ? 4.493 -1.755 -1.158 1.00 91.75 98 LYS A C 1
ATOM 724 O O . LYS A 1 98 ? 5.551 -2.378 -1.075 1.00 91.75 98 LYS A O 1
ATOM 729 N N . ILE A 1 99 ? 3.363 -2.301 -1.596 1.00 87.56 99 ILE A N 1
ATOM 730 C CA . ILE A 1 99 ? 3.336 -3.665 -2.125 1.00 87.56 99 ILE A CA 1
ATOM 731 C C . ILE A 1 99 ? 4.043 -3.672 -3.487 1.00 87.56 99 ILE A C 1
ATOM 733 O O . ILE A 1 99 ? 3.731 -2.874 -4.371 1.00 87.56 99 ILE A O 1
ATOM 737 N N . GLY A 1 100 ? 5.054 -4.534 -3.627 1.00 77.44 100 GLY A N 1
ATOM 738 C CA . GLY A 1 100 ? 5.895 -4.602 -4.822 1.00 77.44 100 GLY A CA 1
ATOM 739 C C . GLY A 1 100 ? 5.157 -5.137 -6.054 1.00 77.44 100 GLY A C 1
ATOM 740 O O . GLY A 1 100 ? 4.214 -5.915 -5.947 1.00 77.44 100 GLY A O 1
ATOM 741 N N . ALA A 1 101 ? 5.636 -4.781 -7.247 1.00 70.00 101 ALA A N 1
ATOM 742 C CA . ALA A 1 101 ? 5.032 -5.218 -8.509 1.00 70.00 101 ALA A CA 1
ATOM 743 C C . ALA A 1 101 ? 5.090 -6.743 -8.738 1.00 70.00 101 ALA A C 1
ATOM 745 O O . ALA A 1 101 ? 4.299 -7.260 -9.515 1.00 70.00 101 ALA A O 1
ATOM 746 N N . ALA A 1 102 ? 5.974 -7.473 -8.044 1.00 66.00 102 ALA A N 1
ATOM 747 C CA . ALA A 1 102 ? 6.067 -8.936 -8.128 1.00 66.00 102 ALA A CA 1
ATOM 748 C C . ALA A 1 102 ? 4.797 -9.672 -7.653 1.00 66.00 102 ALA A C 1
ATOM 750 O O . ALA A 1 102 ? 4.647 -10.858 -7.922 1.00 66.00 102 ALA A O 1
ATOM 751 N N . PHE A 1 103 ? 3.888 -8.982 -6.956 1.00 65.75 103 PHE A N 1
ATOM 752 C CA . PHE A 1 103 ? 2.576 -9.513 -6.579 1.00 65.75 103 PHE A CA 1
ATOM 753 C C . PHE A 1 103 ? 1.514 -9.358 -7.685 1.00 65.75 103 PHE A C 1
ATOM 755 O O . PHE A 1 103 ? 0.410 -9.877 -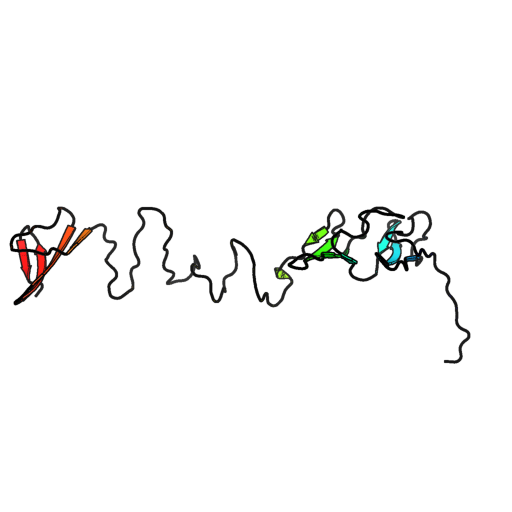7.533 1.00 65.75 103 PHE A O 1
ATOM 762 N N . ALA A 1 104 ? 1.811 -8.648 -8.779 1.00 69.62 104 ALA A N 1
ATOM 763 C CA . ALA A 1 104 ? 0.917 -8.517 -9.925 1.00 69.62 104 ALA A CA 1
ATOM 764 C C . ALA A 1 104 ? 1.215 -9.611 -10.968 1.00 69.62 104 ALA A C 1
ATOM 766 O O . ALA A 1 104 ? 2.354 -9.752 -11.400 1.00 69.62 104 ALA A O 1
ATOM 767 N N . ASP A 1 105 ? 0.185 -10.353 -11.393 1.00 66.81 105 ASP A N 1
ATOM 768 C CA . ASP A 1 105 ? 0.277 -11.417 -12.415 1.00 66.81 105 ASP A CA 1
ATOM 769 C C . ASP A 1 105 ? 0.721 -10.863 -13.784 1.00 66.81 105 ASP A C 1
ATOM 771 O O . ASP A 1 105 ? 1.586 -11.412 -14.462 1.00 66.81 105 ASP A O 1
ATOM 775 N N . VAL A 1 106 ? 0.191 -9.693 -14.155 1.00 65.69 106 VAL A N 1
ATOM 776 C CA . VAL A 1 106 ? 0.598 -8.946 -15.350 1.00 65.69 106 VAL A CA 1
ATOM 777 C C . VAL A 1 106 ? 0.638 -7.456 -15.020 1.00 65.69 106 VAL A C 1
ATOM 779 O O . VAL A 1 106 ? -0.372 -6.868 -14.635 1.00 65.69 106 VAL A O 1
ATOM 782 N N . ALA A 1 107 ? 1.795 -6.817 -15.206 1.00 61.28 107 ALA A N 1
ATOM 783 C CA . ALA A 1 107 ? 1.916 -5.362 -15.160 1.00 61.28 107 ALA A CA 1
ATOM 784 C C . ALA A 1 107 ? 1.749 -4.789 -16.576 1.00 61.28 107 ALA A C 1
ATOM 786 O O . ALA A 1 107 ? 2.596 -5.007 -17.440 1.00 61.28 107 ALA A O 1
ATOM 787 N N . GLY A 1 108 ? 0.661 -4.051 -16.822 1.00 60.75 108 GLY A N 1
ATOM 788 C CA . GLY A 1 108 ? 0.411 -3.414 -18.124 1.00 60.75 108 GLY A CA 1
ATOM 789 C C . GLY A 1 108 ? 1.405 -2.295 -18.464 1.00 60.75 108 GLY A C 1
ATOM 790 O O . GLY A 1 108 ? 1.675 -2.044 -19.636 1.00 60.75 108 GLY A O 1
ATOM 791 N N . THR A 1 109 ? 1.979 -1.646 -17.448 1.00 57.72 109 THR A N 1
ATOM 792 C CA . THR A 1 109 ? 2.999 -0.599 -17.575 1.00 57.72 109 THR A CA 1
ATOM 793 C C . THR A 1 109 ? 3.938 -0.629 -16.365 1.00 57.72 109 THR A C 1
ATOM 795 O O . THR A 1 109 ? 3.500 -0.799 -15.229 1.00 57.72 109 THR A O 1
ATOM 798 N N . ALA A 1 110 ? 5.243 -0.455 -16.597 1.00 53.56 110 ALA A N 1
ATOM 799 C CA . ALA A 1 110 ? 6.246 -0.301 -15.544 1.00 53.56 110 ALA A CA 1
ATOM 800 C C . ALA A 1 110 ? 6.952 1.049 -15.714 1.00 53.56 110 ALA A C 1
ATOM 802 O O . ALA A 1 110 ? 7.778 1.227 -16.605 1.00 53.56 110 ALA A O 1
ATOM 803 N N . THR A 1 111 ? 6.637 2.015 -14.857 1.00 54.28 111 THR A N 1
ATOM 804 C CA . THR A 1 111 ? 7.341 3.302 -14.773 1.00 54.28 111 THR A CA 1
ATOM 805 C C . THR A 1 111 ? 8.553 3.158 -13.851 1.00 54.28 111 THR A C 1
ATOM 807 O O . THR A 1 111 ? 8.583 3.687 -12.743 1.00 54.28 111 THR A O 1
ATOM 810 N N . VAL A 1 112 ? 9.563 2.396 -14.281 1.00 50.25 112 VAL A N 1
ATOM 811 C CA . VAL A 1 112 ? 10.855 2.304 -13.581 1.00 50.25 112 VAL A CA 1
ATOM 812 C C . VAL A 1 112 ? 11.965 2.738 -14.533 1.00 50.25 112 VAL A C 1
ATOM 814 O O . VAL A 1 112 ? 12.002 2.297 -15.676 1.00 50.25 112 VAL A O 1
ATOM 817 N N . SER A 1 113 ? 12.869 3.600 -14.056 1.00 47.88 113 SER A N 1
ATOM 818 C CA . SER A 1 113 ? 13.974 4.172 -14.848 1.00 47.88 113 SER A CA 1
ATOM 819 C C . SER A 1 113 ? 14.940 3.105 -15.390 1.00 47.88 113 SER A C 1
ATOM 821 O O . SER A 1 113 ? 15.558 3.302 -16.430 1.00 47.88 113 SER A O 1
ATOM 823 N N . ILE A 1 114 ? 15.048 1.948 -14.722 1.00 51.25 114 ILE A N 1
ATOM 824 C CA . ILE A 1 114 ? 15.796 0.776 -15.193 1.00 51.25 114 ILE A CA 1
ATOM 825 C C . ILE A 1 114 ? 15.091 -0.479 -14.662 1.00 51.25 114 ILE A C 1
ATOM 827 O O . ILE A 1 114 ? 15.029 -0.694 -13.452 1.00 51.25 114 ILE A O 1
ATOM 831 N N . ALA A 1 115 ? 14.572 -1.323 -15.551 1.00 48.94 115 ALA A N 1
ATOM 832 C CA . ALA A 1 115 ? 14.101 -2.657 -15.192 1.00 48.94 115 ALA A CA 1
ATOM 833 C C . ALA A 1 115 ? 15.292 -3.631 -15.147 1.00 48.94 115 ALA A C 1
ATOM 835 O O . ALA A 1 115 ? 15.463 -4.452 -16.047 1.00 48.94 115 ALA A O 1
ATOM 836 N N . SER A 1 116 ? 16.145 -3.544 -14.121 1.00 46.00 116 SER A N 1
ATOM 837 C CA . SER A 1 116 ? 17.140 -4.597 -13.871 1.00 46.00 116 SER A CA 1
ATOM 838 C C . SER A 1 116 ? 16.398 -5.892 -13.529 1.00 46.00 116 SER A C 1
ATOM 840 O O . SER A 1 116 ? 15.948 -6.066 -12.401 1.00 46.00 116 SER A O 1
ATOM 842 N N . GLY A 1 117 ? 16.223 -6.772 -14.521 1.00 49.72 117 GLY A N 1
ATOM 843 C CA . GLY A 1 117 ? 15.591 -8.088 -14.363 1.00 49.72 117 GLY A CA 1
ATOM 844 C C . GLY A 1 117 ? 14.376 -8.380 -15.253 1.00 49.72 117 GLY A C 1
ATOM 845 O O . GLY A 1 117 ? 13.881 -9.503 -15.219 1.00 49.72 117 GLY A O 1
ATOM 846 N N . ALA A 1 118 ? 13.897 -7.441 -16.079 1.00 41.81 118 ALA A N 1
ATOM 847 C CA . ALA A 1 118 ? 12.836 -7.740 -17.048 1.00 41.81 118 ALA A CA 1
ATOM 848 C C . ALA A 1 118 ? 13.429 -8.348 -18.333 1.00 41.81 118 ALA A C 1
ATOM 850 O O . ALA A 1 118 ? 13.931 -7.634 -19.194 1.00 41.81 118 ALA A O 1
ATOM 851 N N . ILE A 1 119 ? 13.366 -9.677 -18.467 1.00 54.66 119 ILE A N 1
ATOM 852 C CA . ILE A 1 119 ? 13.856 -10.416 -19.652 1.00 54.66 119 ILE A CA 1
ATOM 853 C C . ILE A 1 119 ? 12.860 -10.353 -20.831 1.00 54.66 119 ILE A C 1
ATOM 855 O O . ILE A 1 119 ? 13.215 -10.668 -21.962 1.00 54.66 119 ILE A O 1
ATOM 859 N N . PHE A 1 120 ? 11.642 -9.844 -20.616 1.00 50.31 120 PHE A N 1
ATOM 860 C CA . PHE A 1 120 ? 10.660 -9.641 -21.684 1.00 50.31 120 PHE A CA 1
ATOM 861 C C . PHE A 1 120 ? 10.000 -8.267 -21.578 1.00 50.31 120 PHE A C 1
ATOM 863 O O . PHE A 1 120 ? 8.925 -8.111 -21.008 1.00 50.31 120 PHE A O 1
ATOM 870 N N . ALA A 1 121 ? 10.643 -7.259 -22.160 1.00 49.81 121 ALA A N 1
ATOM 871 C CA . ALA A 1 121 ? 9.985 -6.012 -22.519 1.00 49.81 121 ALA A CA 1
ATOM 872 C C . ALA A 1 121 ? 9.750 -6.033 -24.034 1.00 49.81 121 ALA A C 1
ATOM 874 O O . ALA A 1 121 ? 10.686 -5.867 -24.810 1.00 49.81 121 ALA A O 1
ATOM 875 N N . ASN A 1 122 ? 8.499 -6.222 -24.462 1.00 52.00 122 ASN A N 1
ATOM 876 C CA . ASN A 1 122 ? 8.066 -6.272 -25.872 1.00 52.00 122 ASN A CA 1
ATOM 877 C C . ASN A 1 122 ? 8.305 -4.943 -26.647 1.00 52.00 122 ASN A C 1
ATOM 879 O O . ASN A 1 122 ? 7.870 -4.770 -27.779 1.00 52.00 122 ASN A O 1
ATOM 883 N N . SER A 1 123 ? 8.994 -3.970 -26.048 1.00 44.28 123 SER A N 1
ATOM 884 C CA . SER A 1 123 ? 9.331 -2.689 -26.677 1.00 44.28 123 SER A CA 1
ATOM 885 C C . SER A 1 123 ? 10.552 -1.985 -26.063 1.00 44.28 123 SER A C 1
ATOM 887 O O . SER A 1 123 ? 10.682 -0.770 -26.206 1.00 44.28 123 SER A O 1
ATOM 889 N N . ALA A 1 124 ? 11.453 -2.692 -25.367 1.00 38.44 124 ALA A N 1
ATOM 890 C CA . ALA A 1 124 ? 12.700 -2.076 -24.903 1.00 38.44 124 ALA A CA 1
ATOM 891 C C . ALA A 1 124 ? 13.760 -2.105 -26.014 1.00 38.44 124 ALA A C 1
ATOM 893 O O . ALA A 1 124 ? 14.327 -3.149 -26.338 1.00 38.44 124 ALA A O 1
ATOM 894 N N . LEU A 1 125 ? 14.046 -0.933 -26.582 1.00 46.72 125 LEU A N 1
ATOM 895 C CA . LEU A 1 125 ? 15.295 -0.673 -27.290 1.00 46.72 125 LEU A CA 1
ATOM 896 C C . LEU A 1 125 ? 16.418 -0.794 -26.240 1.00 46.72 125 LEU A C 1
ATOM 898 O O . LEU A 1 125 ? 16.455 -0.005 -25.302 1.00 46.72 125 LEU A O 1
ATOM 902 N N . VAL A 1 126 ? 17.305 -1.779 -26.404 1.00 45.28 126 VAL A N 1
ATOM 903 C CA . VAL A 1 126 ? 18.412 -2.176 -25.503 1.00 45.28 126 VAL A CA 1
ATOM 904 C C . VAL A 1 126 ? 18.036 -3.209 -24.424 1.00 45.28 126 VAL A C 1
ATOM 906 O O . VAL A 1 126 ? 17.807 -2.895 -23.260 1.00 45.28 126 VAL A O 1
ATOM 909 N N . ALA A 1 127 ? 18.091 -4.486 -24.812 1.00 43.12 127 ALA A N 1
ATOM 910 C CA . ALA A 1 127 ? 18.317 -5.602 -23.900 1.00 43.12 127 ALA A CA 1
ATOM 911 C C . ALA A 1 127 ? 19.819 -5.929 -23.900 1.00 43.12 127 ALA A C 1
ATOM 913 O O . ALA A 1 127 ? 20.319 -6.575 -24.820 1.00 43.12 127 ALA A O 1
ATOM 914 N N . SER A 1 128 ? 20.570 -5.500 -22.883 1.00 47.97 128 SER A N 1
ATOM 915 C CA . SER A 1 128 ? 21.906 -6.060 -22.660 1.00 47.97 128 SER A CA 1
ATOM 916 C C . SER A 1 128 ? 21.736 -7.527 -22.249 1.00 47.97 128 SER A C 1
ATOM 918 O O . SER A 1 128 ? 21.416 -7.803 -21.094 1.00 47.97 128 SER A O 1
ATOM 920 N N . GLY A 1 129 ? 21.876 -8.457 -23.201 1.00 46.66 129 GLY A N 1
ATOM 921 C CA . GLY A 1 129 ? 21.815 -9.896 -22.920 1.00 46.66 129 GLY A CA 1
ATOM 922 C C . GLY A 1 129 ? 21.190 -10.828 -23.967 1.00 46.66 129 GLY A C 1
ATOM 923 O O . GLY A 1 129 ? 21.129 -12.020 -23.683 1.00 46.66 129 GLY A O 1
ATOM 924 N N . SER A 1 130 ? 20.750 -10.382 -25.154 1.00 42.59 130 SER A N 1
ATOM 925 C CA . SER A 1 130 ? 20.332 -11.320 -26.219 1.00 42.59 130 SER A CA 1
ATOM 926 C C . SER A 1 130 ? 21.446 -11.568 -27.245 1.00 42.59 130 SER A C 1
ATOM 928 O O . SER A 1 130 ? 22.158 -10.646 -27.654 1.00 42.59 130 SER A O 1
ATOM 930 N N . PHE A 1 131 ? 21.598 -12.823 -27.686 1.00 42.38 131 PHE A N 1
ATOM 931 C CA . PHE A 1 131 ? 22.363 -13.148 -28.892 1.00 42.38 131 PHE A CA 1
ATOM 932 C C . PHE A 1 131 ? 21.752 -12.362 -30.068 1.00 42.38 131 PHE A C 1
ATOM 934 O O . PHE A 1 131 ? 20.612 -12.618 -30.451 1.00 42.38 131 PHE A O 1
ATOM 941 N N . GLY A 1 132 ? 22.491 -11.377 -30.592 1.00 48.66 132 GLY A N 1
ATOM 942 C CA . GLY A 1 132 ? 22.045 -10.473 -31.662 1.00 48.66 132 GLY A CA 1
ATOM 943 C C . GLY A 1 132 ? 21.716 -9.026 -31.250 1.00 48.66 132 GLY A C 1
ATOM 944 O O . GLY A 1 132 ? 21.283 -8.255 -32.102 1.00 48.66 132 GLY A O 1
ATOM 945 N N . SER A 1 133 ? 21.925 -8.615 -29.993 1.00 40.59 133 SER A N 1
ATOM 946 C CA . SER A 1 133 ? 21.719 -7.217 -29.570 1.00 40.59 133 SER A CA 1
ATOM 947 C C . SER A 1 133 ? 22.835 -6.277 -30.055 1.00 40.59 133 SER A C 1
ATOM 949 O O . SER A 1 133 ? 24.009 -6.467 -29.739 1.00 40.59 133 SER A O 1
ATOM 951 N N . ILE A 1 134 ? 22.454 -5.211 -30.765 1.00 46.59 134 ILE A N 1
ATOM 952 C CA . ILE A 1 134 ? 23.327 -4.098 -31.159 1.00 46.59 134 ILE A CA 1
ATOM 953 C C . ILE A 1 134 ? 23.673 -3.280 -29.907 1.00 46.59 134 ILE A C 1
ATOM 955 O O . ILE A 1 134 ? 22.862 -2.506 -29.400 1.00 46.59 134 ILE A O 1
ATOM 959 N N . THR A 1 135 ? 24.895 -3.442 -29.407 1.00 45.19 135 THR A N 1
ATOM 960 C CA . THR A 1 135 ? 25.480 -2.565 -28.390 1.00 45.19 135 THR A CA 1
ATOM 961 C C . THR A 1 135 ? 25.850 -1.230 -29.033 1.00 45.19 135 THR A C 1
ATOM 963 O O . THR A 1 135 ? 26.922 -1.086 -29.608 1.00 45.19 135 THR A O 1
ATOM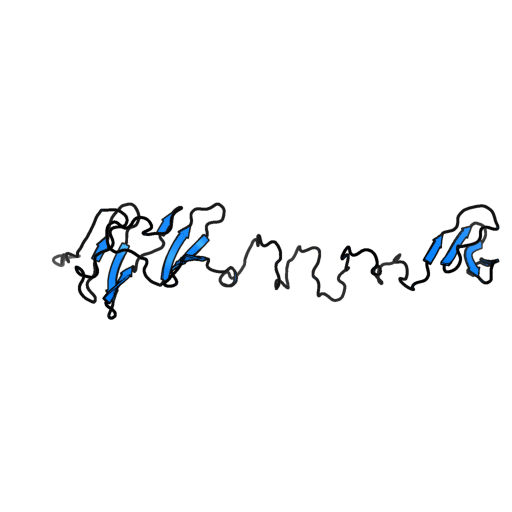 966 N N . ALA A 1 136 ? 24.979 -0.230 -28.925 1.00 47.75 136 ALA A N 1
ATOM 967 C CA . ALA A 1 136 ? 25.392 1.168 -29.010 1.00 47.75 136 ALA A CA 1
ATOM 968 C C . ALA A 1 136 ? 25.522 1.720 -27.584 1.00 47.75 136 ALA A C 1
ATOM 970 O O . ALA A 1 136 ? 24.708 2.521 -27.134 1.00 47.75 136 ALA A O 1
ATOM 971 N N . SER A 1 137 ? 26.525 1.259 -26.831 1.00 43.78 137 SER A N 1
ATOM 972 C CA . SER A 1 137 ? 26.924 1.948 -25.603 1.00 43.78 137 SER A CA 1
ATOM 973 C C . SER A 1 137 ? 27.878 3.073 -25.992 1.00 43.78 137 SER A C 1
ATOM 975 O O . SER A 1 137 ? 29.004 2.808 -26.405 1.00 43.78 137 SER A O 1
ATOM 977 N N . GLY A 1 138 ? 27.406 4.318 -25.892 1.00 40.22 138 GLY A N 1
ATOM 978 C CA . GLY A 1 138 ? 28.123 5.556 -26.214 1.00 40.22 138 GLY A CA 1
ATOM 979 C C . GLY A 1 138 ? 29.329 5.868 -25.320 1.00 40.22 138 GLY A C 1
ATOM 980 O O . GLY A 1 138 ? 29.419 6.959 -24.769 1.00 40.22 138 GLY A O 1
ATOM 981 N N . ALA A 1 139 ? 30.274 4.938 -25.205 1.00 38.91 139 ALA A N 1
ATOM 982 C CA . ALA A 1 139 ? 31.652 5.247 -24.866 1.00 38.91 139 ALA A CA 1
ATOM 983 C C . ALA A 1 139 ? 32.422 5.461 -26.178 1.00 38.91 139 ALA A C 1
ATOM 985 O O . ALA A 1 139 ? 32.441 4.588 -27.048 1.00 38.91 139 ALA A O 1
ATOM 986 N N . LEU A 1 140 ? 33.039 6.636 -26.325 1.00 39.41 140 LEU A N 1
ATOM 987 C CA . LEU A 1 140 ? 33.982 6.946 -27.401 1.00 39.41 140 LEU A CA 1
ATOM 988 C C . LEU A 1 140 ? 35.057 5.844 -27.475 1.00 39.41 140 LEU A C 1
ATOM 990 O O . LEU A 1 140 ? 35.935 5.788 -26.619 1.00 39.41 140 LEU A O 1
ATOM 994 N N . GLY A 1 141 ? 34.973 4.975 -28.492 1.00 49.00 141 GLY A N 1
ATOM 995 C CA . GLY A 1 141 ? 36.039 4.030 -28.848 1.00 49.00 141 GLY A CA 1
ATOM 996 C C . GLY A 1 141 ? 35.754 2.522 -28.768 1.00 49.00 141 GLY A C 1
ATOM 997 O O . GLY A 1 141 ? 36.713 1.781 -28.579 1.00 49.00 141 GLY A O 1
ATOM 998 N N . THR A 1 142 ? 34.521 2.015 -28.937 1.00 36.97 142 THR A N 1
ATOM 999 C CA . THR A 1 142 ? 34.291 0.545 -29.015 1.00 36.97 142 THR A CA 1
ATOM 1000 C C . THR A 1 142 ? 33.513 0.091 -30.269 1.00 36.97 142 THR A C 1
ATOM 1002 O O . THR A 1 142 ? 32.723 0.868 -30.805 1.00 36.97 142 THR A O 1
ATOM 1005 N N . PRO A 1 143 ? 33.818 -1.114 -30.807 1.00 47.22 143 PRO A N 1
ATOM 1006 C CA . PRO A 1 143 ? 33.662 -1.462 -32.224 1.00 47.22 143 PRO A CA 1
ATOM 1007 C C . PRO A 1 143 ? 32.230 -1.770 -32.685 1.00 47.22 143 PRO A C 1
ATOM 1009 O O . PRO A 1 143 ? 31.423 -2.369 -31.981 1.00 47.22 143 PRO A O 1
ATOM 1012 N N . ILE A 1 144 ? 31.978 -1.367 -33.931 1.00 47.41 144 ILE A N 1
ATOM 1013 C CA . ILE A 1 144 ? 30.726 -1.430 -34.691 1.00 47.41 144 ILE A CA 1
ATOM 1014 C C . ILE A 1 144 ? 30.355 -2.878 -35.056 1.00 47.41 144 ILE A C 1
ATOM 1016 O O . ILE A 1 144 ? 31.220 -3.704 -35.341 1.00 47.41 144 ILE A O 1
ATOM 1020 N N . ALA A 1 145 ? 29.044 -3.135 -35.054 1.00 46.03 145 ALA A N 1
ATOM 1021 C CA . ALA A 1 145 ? 28.345 -4.369 -35.408 1.00 46.03 145 ALA A CA 1
ATOM 1022 C C . ALA A 1 145 ? 28.987 -5.186 -36.547 1.00 46.03 145 ALA A C 1
ATOM 1024 O O . ALA A 1 145 ? 29.195 -4.670 -37.641 1.00 46.03 145 ALA A O 1
ATOM 1025 N N . SER A 1 146 ? 29.192 -6.486 -36.332 1.00 41.50 146 SER A N 1
ATOM 1026 C CA . SER A 1 146 ? 29.336 -7.463 -37.413 1.00 41.50 146 SER A CA 1
ATOM 1027 C C . SER A 1 146 ? 27.987 -8.152 -37.640 1.00 41.50 146 SER A C 1
ATOM 1029 O O . SER A 1 146 ? 27.452 -8.784 -36.731 1.00 41.50 146 SER A O 1
ATOM 1031 N N . GLY A 1 147 ? 27.409 -8.016 -38.842 1.00 43.09 147 GLY A N 1
ATOM 1032 C CA . GLY A 1 147 ? 26.265 -8.848 -39.247 1.00 43.09 147 GLY A CA 1
ATOM 1033 C C . GLY A 1 147 ? 25.194 -8.230 -40.150 1.00 43.09 147 GLY A C 1
ATOM 1034 O O . GLY A 1 147 ? 24.275 -8.954 -40.523 1.00 43.09 147 GLY A O 1
ATOM 1035 N N . SER A 1 148 ? 25.273 -6.954 -40.546 1.00 42.50 148 SER A N 1
ATOM 1036 C CA . SER A 1 148 ? 24.392 -6.407 -41.596 1.00 42.50 148 SER A CA 1
ATOM 1037 C C . SER A 1 148 ? 25.122 -6.346 -42.942 1.00 42.50 148 SER A C 1
ATOM 1039 O O . SER A 1 148 ? 26.318 -6.061 -43.001 1.00 42.50 148 SER A O 1
ATOM 1041 N N . LEU A 1 149 ? 24.416 -6.608 -44.049 1.00 38.81 149 LEU A N 1
ATOM 1042 C CA . LEU A 1 149 ? 24.917 -6.298 -45.393 1.00 38.81 149 LEU A CA 1
ATOM 1043 C C . LEU A 1 149 ? 25.250 -4.795 -45.439 1.00 38.81 149 LEU A C 1
ATOM 1045 O O . LEU A 1 149 ? 24.350 -3.963 -45.371 1.00 38.81 149 LEU A O 1
ATOM 1049 N N . GLY A 1 150 ? 26.546 -4.466 -45.486 1.00 49.66 150 GLY A N 1
ATOM 1050 C CA . GLY A 1 150 ? 27.067 -3.095 -45.401 1.00 49.66 150 GLY A CA 1
ATOM 1051 C C . GLY A 1 150 ? 27.769 -2.715 -44.086 1.00 49.66 150 GLY A C 1
ATOM 1052 O O . GLY A 1 150 ? 28.208 -1.573 -43.965 1.00 49.66 150 GLY A O 1
ATOM 1053 N N . SER A 1 151 ? 27.926 -3.617 -43.108 1.00 44.28 151 SER A N 1
ATOM 1054 C CA . SER A 1 151 ? 28.694 -3.318 -41.888 1.00 44.28 151 SER A CA 1
ATOM 1055 C C . SER A 1 151 ? 30.209 -3.418 -42.121 1.00 44.28 151 SER A C 1
ATOM 1057 O O . SER A 1 151 ? 30.728 -4.494 -42.422 1.00 44.28 151 SER A O 1
ATOM 1059 N N . VAL A 1 152 ? 30.917 -2.297 -41.959 1.00 50.12 152 VAL A N 1
ATOM 1060 C CA . VAL A 1 152 ? 32.384 -2.183 -42.015 1.00 50.12 152 VAL A CA 1
ATOM 1061 C C . VAL A 1 152 ? 33.041 -3.050 -40.933 1.00 50.12 152 VAL A C 1
ATOM 1063 O O . VAL A 1 152 ? 32.696 -2.943 -39.758 1.00 50.12 152 VAL A O 1
ATOM 1066 N N . LEU A 1 153 ? 34.007 -3.889 -41.333 1.00 51.38 153 LEU A N 1
ATOM 1067 C CA . LEU A 1 153 ? 34.859 -4.672 -40.432 1.00 51.38 153 LEU A CA 1
ATOM 1068 C C . LEU A 1 153 ? 35.526 -3.753 -39.396 1.00 51.38 153 LEU A C 1
ATOM 1070 O O . LEU A 1 153 ? 36.347 -2.905 -39.742 1.00 51.38 153 LEU A O 1
ATOM 1074 N N . ALA A 1 154 ? 35.264 -3.992 -38.114 1.00 57.00 154 ALA A N 1
ATOM 1075 C CA . ALA A 1 154 ? 36.130 -3.534 -37.038 1.00 57.00 154 ALA A CA 1
ATOM 1076 C C . ALA A 1 154 ? 37.405 -4.401 -36.997 1.00 57.00 154 ALA A C 1
ATOM 1078 O O . ALA A 1 154 ? 37.555 -5.259 -36.135 1.00 57.00 154 ALA A O 1
ATOM 1079 N N . SER A 1 155 ? 38.314 -4.224 -37.961 1.00 53.94 155 SER A N 1
ATOM 1080 C CA . SER A 1 155 ? 39.595 -4.955 -38.019 1.00 53.94 155 SER A CA 1
ATOM 1081 C C . SER A 1 155 ? 40.786 -4.158 -37.477 1.00 53.94 155 SER A C 1
ATOM 1083 O O . SER A 1 155 ? 41.924 -4.602 -37.590 1.00 53.94 155 SER A O 1
ATOM 1085 N N . GLY A 1 156 ? 40.555 -2.961 -36.925 1.00 55.06 156 GLY A N 1
ATOM 1086 C CA . GLY A 1 156 ? 41.636 -2.029 -36.582 1.00 55.06 156 GLY A CA 1
ATOM 1087 C C . GLY A 1 156 ? 42.327 -1.409 -37.806 1.00 55.06 156 GLY A C 1
ATOM 1088 O O . GLY A 1 156 ? 43.265 -0.636 -37.643 1.00 55.06 156 GLY A O 1
ATOM 1089 N N . VAL A 1 157 ? 41.853 -1.706 -39.021 1.00 59.78 157 VAL A N 1
ATOM 1090 C CA . VAL A 1 157 ? 42.286 -1.080 -40.275 1.00 59.78 157 VAL A CA 1
ATOM 1091 C C . VAL A 1 157 ? 41.234 -0.048 -40.67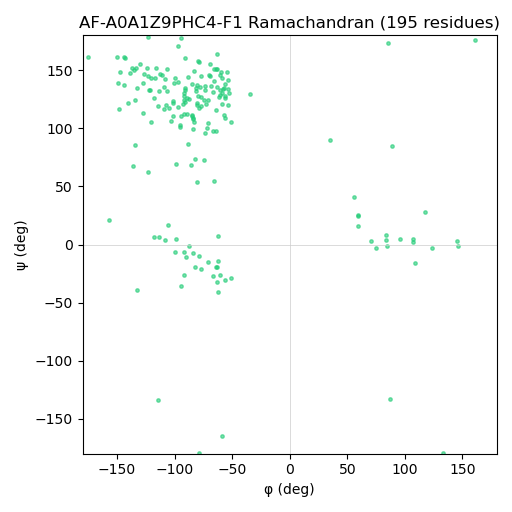1 1.00 59.78 157 VAL A C 1
ATOM 1093 O O . VAL A 1 157 ? 40.063 -0.389 -40.833 1.00 59.78 157 VAL A O 1
ATOM 1096 N N . GLY A 1 158 ? 41.626 1.220 -40.819 1.00 61.81 158 GLY A N 1
ATOM 1097 C CA . GLY A 1 158 ? 40.711 2.243 -41.335 1.00 61.81 158 GLY A CA 1
ATOM 1098 C C . GLY A 1 158 ? 40.309 1.904 -42.772 1.00 61.81 158 GLY A C 1
ATOM 1099 O O . GLY A 1 158 ? 41.171 1.539 -43.559 1.00 61.81 158 GLY A O 1
ATOM 1100 N N . ILE A 1 159 ? 39.035 2.006 -43.147 1.00 70.12 159 ILE A N 1
ATOM 1101 C CA . ILE A 1 159 ? 38.622 1.861 -44.552 1.00 70.12 159 ILE A CA 1
ATOM 1102 C C . ILE A 1 159 ? 38.391 3.256 -45.128 1.00 70.12 159 ILE A C 1
ATOM 1104 O O . ILE A 1 159 ? 37.593 4.018 -44.584 1.00 70.12 159 ILE A O 1
ATOM 1108 N N . ALA A 1 160 ? 39.075 3.592 -46.220 1.00 67.56 160 ALA A N 1
ATOM 1109 C CA . ALA A 1 160 ? 38.948 4.884 -46.889 1.00 67.56 160 ALA A CA 1
ATOM 1110 C C . ALA A 1 160 ? 38.350 4.706 -48.292 1.00 67.56 160 ALA A C 1
ATOM 1112 O O . ALA A 1 160 ? 38.945 4.048 -49.146 1.00 67.56 160 ALA A O 1
ATOM 1113 N N . LEU A 1 161 ? 37.187 5.316 -48.545 1.00 71.94 161 LEU A N 1
ATOM 1114 C CA . LEU A 1 161 ? 36.674 5.495 -49.904 1.00 71.94 161 LEU A CA 1
ATOM 1115 C C . LEU A 1 161 ? 37.383 6.699 -50.534 1.00 71.94 161 LEU A C 1
ATOM 1117 O O . LEU A 1 161 ? 37.283 7.808 -50.011 1.00 71.94 161 LEU A O 1
ATOM 1121 N N . ILE A 1 162 ? 38.097 6.492 -51.641 1.00 71.69 162 ILE A N 1
ATOM 1122 C CA . ILE A 1 162 ? 38.908 7.545 -52.272 1.00 71.69 162 ILE A CA 1
ATOM 1123 C C . ILE A 1 162 ? 38.272 7.985 -53.586 1.00 71.69 162 ILE A C 1
ATOM 1125 O O . ILE A 1 162 ? 38.185 7.214 -54.533 1.00 71.69 162 ILE A O 1
ATOM 1129 N N . SER A 1 163 ? 37.862 9.249 -53.664 1.00 67.50 163 SER A N 1
ATOM 1130 C CA . SER A 1 163 ? 37.326 9.869 -54.881 1.00 67.50 163 SER A CA 1
ATOM 1131 C C . SER A 1 163 ? 38.316 10.875 -55.482 1.00 67.50 163 SER A C 1
ATOM 1133 O O . SER A 1 163 ? 38.952 11.614 -54.733 1.00 67.50 163 SER A O 1
ATOM 1135 N N . GLY A 1 164 ? 38.412 10.961 -56.815 1.00 68.88 164 GLY A N 1
ATOM 1136 C CA . GLY A 1 164 ? 39.221 11.971 -57.526 1.00 68.88 164 GLY A CA 1
ATOM 1137 C C . GLY A 1 164 ? 40.103 11.405 -58.648 1.00 68.88 164 GLY A C 1
ATOM 1138 O O . GLY A 1 164 ? 40.096 10.205 -58.909 1.00 68.88 164 GLY A O 1
ATOM 1139 N N . ALA A 1 165 ? 40.873 12.250 -59.341 1.00 67.00 165 ALA A N 1
ATOM 1140 C CA . ALA A 1 165 ? 41.770 11.801 -60.416 1.00 67.00 165 ALA A CA 1
ATOM 1141 C C . ALA A 1 165 ? 42.914 10.908 -59.887 1.00 67.00 165 ALA A C 1
ATOM 1143 O O . ALA A 1 165 ? 43.342 11.036 -58.739 1.00 67.00 165 ALA A O 1
ATOM 1144 N N . PHE A 1 166 ? 43.417 9.990 -60.716 1.00 65.81 166 PHE A N 1
ATOM 1145 C CA . PHE A 1 166 ? 44.612 9.209 -60.381 1.00 65.81 166 PHE A CA 1
ATOM 1146 C C . PHE A 1 166 ? 45.880 10.086 -60.393 1.00 65.81 166 PHE A C 1
ATOM 1148 O O . PHE A 1 166 ? 45.978 10.960 -61.256 1.00 65.81 166 PHE A O 1
ATOM 1155 N N . PRO A 1 167 ? 46.878 9.820 -59.519 1.00 65.88 167 PRO A N 1
ATOM 1156 C CA . PRO A 1 167 ? 46.909 8.819 -58.446 1.00 65.88 167 PRO A CA 1
ATOM 1157 C C . PRO A 1 167 ? 46.647 9.439 -57.056 1.00 65.88 167 PRO A C 1
ATOM 1159 O O . PRO A 1 167 ? 47.494 10.140 -56.510 1.00 65.88 167 PRO A O 1
ATOM 1162 N N . ALA A 1 168 ? 45.499 9.145 -56.439 1.00 69.19 168 ALA A N 1
ATOM 1163 C CA . ALA A 1 168 ? 45.249 9.461 -55.026 1.00 69.19 168 ALA A CA 1
ATOM 1164 C C . ALA A 1 168 ? 45.676 8.278 -54.140 1.00 69.19 168 ALA A C 1
ATOM 1166 O O . ALA A 1 168 ? 45.349 7.145 -54.475 1.00 69.19 168 ALA A O 1
ATOM 1167 N N . VAL A 1 169 ? 46.391 8.499 -53.034 1.00 73.25 169 VAL A N 1
ATOM 1168 C CA . VAL A 1 169 ? 46.905 7.417 -52.165 1.00 73.25 169 VAL A CA 1
ATOM 1169 C C . VAL A 1 169 ? 46.134 7.393 -50.838 1.00 73.25 169 VAL A C 1
ATOM 1171 O O . VAL A 1 169 ? 45.908 8.464 -50.270 1.00 73.25 169 VAL A O 1
ATOM 1174 N N . PRO A 1 170 ? 45.721 6.218 -50.324 1.00 73.19 170 PRO A N 1
ATOM 1175 C CA . PRO A 1 170 ? 45.091 6.129 -49.011 1.00 73.19 170 PRO A CA 1
ATOM 1176 C C . PRO A 1 170 ? 46.036 6.558 -47.886 1.00 73.19 170 PRO A C 1
ATOM 1178 O O . PRO A 1 170 ? 47.246 6.346 -47.992 1.00 73.19 170 PRO A O 1
ATOM 1181 N N . PRO A 1 171 ? 45.508 7.094 -46.772 1.00 71.69 171 PRO A N 1
ATOM 1182 C CA . PRO A 1 171 ? 46.296 7.294 -45.562 1.00 71.69 171 PRO A CA 1
ATOM 1183 C C . PRO A 1 171 ? 46.987 5.998 -45.111 1.00 71.69 171 PRO A C 1
ATOM 1185 O O . PRO A 1 171 ? 46.396 4.915 -45.163 1.00 71.69 171 PRO A O 1
ATOM 1188 N N . SER A 1 172 ? 48.226 6.098 -44.628 1.00 69.69 172 SER A N 1
ATOM 1189 C CA . SER A 1 172 ? 48.955 4.953 -44.069 1.00 69.69 172 SER A CA 1
ATOM 1190 C C . SER A 1 172 ? 48.144 4.258 -42.969 1.00 69.69 172 SER A C 1
ATOM 1192 O O . SER A 1 172 ? 47.589 4.918 -42.093 1.00 69.69 172 SER A O 1
ATOM 1194 N N . GLY A 1 173 ? 48.082 2.924 -43.011 1.00 68.56 173 GLY A N 1
ATOM 1195 C CA . GLY A 1 173 ? 47.294 2.121 -42.064 1.00 68.56 173 GLY A CA 1
ATOM 1196 C C . GLY A 1 173 ? 45.811 1.976 -42.424 1.00 68.56 173 GLY A C 1
ATOM 1197 O O . GLY A 1 173 ? 45.046 1.431 -41.628 1.00 68.56 173 GLY A O 1
ATOM 1198 N N . SER A 1 174 ? 45.403 2.435 -43.613 1.00 72.31 174 SER A N 1
ATOM 1199 C CA . SER A 1 174 ? 44.048 2.245 -44.130 1.00 72.31 174 SER A CA 1
ATOM 1200 C C . SER A 1 174 ? 43.995 1.319 -45.348 1.00 72.31 174 SER A C 1
ATOM 1202 O O . SER A 1 174 ? 44.906 1.288 -46.175 1.00 72.31 174 SER A O 1
ATOM 1204 N N . PHE A 1 175 ? 42.905 0.565 -45.461 1.00 74.88 175 PHE A N 1
ATOM 1205 C CA . PHE A 1 175 ? 42.504 -0.115 -46.682 1.00 74.88 175 PHE A CA 1
ATOM 1206 C C . PHE A 1 175 ? 41.717 0.873 -47.546 1.00 74.88 175 PHE A C 1
ATOM 1208 O O . PHE A 1 175 ? 40.606 1.280 -47.198 1.00 74.88 175 PHE A O 1
ATOM 1215 N N . GLY A 1 176 ? 42.307 1.292 -48.662 1.00 80.50 176 GLY A N 1
ATOM 1216 C CA . GLY A 1 176 ? 41.646 2.178 -49.612 1.00 80.50 176 GLY A CA 1
ATOM 1217 C C . GLY A 1 176 ? 40.900 1.403 -50.688 1.00 80.50 176 GLY A C 1
ATOM 1218 O O . GLY A 1 176 ? 41.480 0.507 -51.303 1.00 80.50 176 GLY A O 1
ATOM 1219 N N . TYR A 1 177 ? 39.657 1.790 -50.966 1.00 82.31 177 TYR A N 1
ATOM 1220 C CA . TYR A 1 177 ? 38.929 1.328 -52.145 1.00 82.31 177 TYR A CA 1
ATOM 1221 C C . TYR A 1 177 ? 38.312 2.504 -52.906 1.00 82.31 177 TYR A C 1
ATOM 1223 O O . TYR A 1 177 ? 38.076 3.575 -52.343 1.00 82.31 177 TYR A O 1
ATOM 1231 N N . ARG A 1 178 ? 38.070 2.317 -54.202 1.00 80.19 178 ARG A N 1
ATOM 1232 C CA . ARG A 1 178 ? 37.358 3.274 -55.060 1.00 80.19 178 ARG A CA 1
ATOM 1233 C C . ARG A 1 178 ? 36.617 2.545 -56.170 1.00 80.19 178 ARG A C 1
ATOM 1235 O O . ARG A 1 178 ? 36.917 1.388 -56.435 1.00 80.19 178 ARG A O 1
ATOM 1242 N N . VAL A 1 179 ? 35.638 3.188 -56.793 1.00 79.50 179 VAL A N 1
ATOM 1243 C CA . VAL A 1 179 ? 34.834 2.586 -57.865 1.00 79.50 179 VA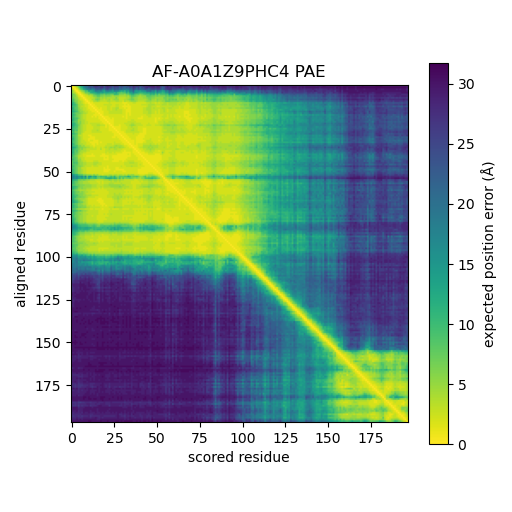L A CA 1
ATOM 1244 C C . VAL A 1 179 ? 34.860 3.530 -59.053 1.00 79.50 179 VAL A C 1
ATOM 1246 O O . VAL A 1 179 ? 34.301 4.622 -58.969 1.00 79.50 179 VAL A O 1
ATOM 1249 N N . ASP A 1 180 ? 35.493 3.110 -60.150 1.00 79.00 180 ASP A N 1
ATOM 1250 C CA . ASP A 1 180 ? 35.645 3.946 -61.340 1.00 79.00 180 ASP A CA 1
ATOM 1251 C C . ASP A 1 180 ? 35.436 3.161 -62.642 1.00 79.00 180 ASP A C 1
ATOM 1253 O O . ASP A 1 180 ? 35.781 1.979 -62.739 1.00 79.00 180 ASP A O 1
ATOM 1257 N N . PRO A 1 181 ? 34.906 3.812 -63.690 1.00 73.31 181 PRO A N 1
ATOM 1258 C CA . PRO A 1 181 ? 34.904 3.249 -65.034 1.00 73.31 181 PRO A CA 1
ATOM 1259 C C . PRO A 1 181 ? 36.338 3.068 -65.575 1.00 73.31 181 PRO A C 1
ATOM 1261 O O . PRO A 1 181 ? 37.213 3.872 -65.249 1.00 73.31 181 PRO A O 1
ATOM 1264 N N . PRO A 1 182 ? 36.602 2.090 -66.465 1.00 67.12 182 PRO A N 1
ATOM 1265 C CA . PRO A 1 182 ? 35.680 1.078 -66.995 1.00 67.12 182 PRO A CA 1
ATOM 1266 C C . PRO A 1 182 ? 35.656 -0.238 -66.193 1.00 67.12 182 PRO A C 1
ATOM 1268 O O . PRO A 1 182 ? 34.841 -1.101 -66.499 1.00 67.12 182 PRO A O 1
ATOM 1271 N N . SER A 1 183 ? 36.536 -0.409 -65.200 1.00 64.88 183 SER A N 1
ATOM 1272 C CA . SER A 1 183 ? 36.808 -1.722 -64.579 1.00 64.88 183 SER A CA 1
ATOM 1273 C C . SER A 1 183 ? 36.087 -1.961 -63.246 1.00 64.88 183 SER A C 1
ATOM 1275 O O . SER A 1 183 ? 36.141 -3.069 -62.728 1.00 64.88 183 SER A O 1
ATOM 1277 N N . GLY A 1 184 ? 35.403 -0.962 -62.681 1.00 78.81 184 GLY A N 1
ATOM 1278 C CA . GLY A 1 184 ? 34.659 -1.113 -61.429 1.00 78.81 184 GLY A CA 1
ATOM 1279 C C . GLY A 1 184 ? 35.515 -0.874 -60.182 1.00 78.81 184 GLY A C 1
ATOM 1280 O O . GLY A 1 184 ? 36.177 0.155 -60.075 1.00 78.81 184 GLY A O 1
ATOM 1281 N N . LEU A 1 185 ? 35.422 -1.766 -59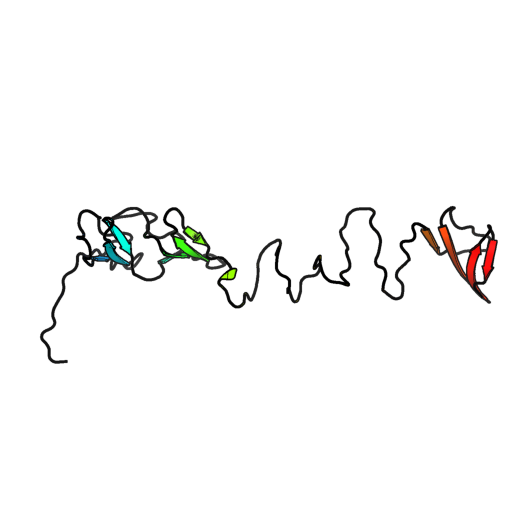.192 1.00 82.88 185 LEU A N 1
ATOM 1282 C CA . LEU A 1 185 ? 36.079 -1.628 -57.888 1.00 82.88 185 LEU A CA 1
ATOM 1283 C C . LEU A 1 185 ? 37.610 -1.702 -58.031 1.00 82.88 185 LEU A C 1
ATOM 1285 O O . LEU A 1 185 ? 38.146 -2.629 -58.623 1.00 82.88 185 LEU A O 1
ATOM 1289 N N . TYR A 1 186 ? 38.322 -0.759 -57.425 1.00 82.94 186 TYR A N 1
ATOM 1290 C CA . TYR A 1 186 ? 39.771 -0.765 -57.258 1.00 82.94 186 TYR A CA 1
ATOM 1291 C C . TYR A 1 186 ? 40.109 -0.812 -55.775 1.00 82.94 186 TYR A C 1
ATOM 1293 O O . TYR A 1 186 ? 39.457 -0.161 -54.955 1.00 82.94 186 TYR A O 1
ATOM 1301 N N . VAL A 1 187 ? 41.175 -1.531 -55.447 1.00 85.06 187 VAL A N 1
ATOM 1302 C CA . VAL A 1 187 ? 41.731 -1.618 -54.096 1.00 85.06 187 VAL A CA 1
ATOM 1303 C C . VAL A 1 187 ? 43.171 -1.128 -54.112 1.00 85.06 187 VAL A C 1
ATOM 1305 O O . VAL A 1 187 ? 43.902 -1.323 -55.087 1.00 85.06 187 VAL A O 1
ATOM 1308 N N . SER A 1 188 ? 43.584 -0.445 -53.051 1.00 81.19 188 SER A N 1
ATOM 1309 C CA . SER A 1 188 ? 44.962 0.015 -52.929 1.00 81.19 188 SER A CA 1
ATOM 1310 C C . SER A 1 188 ? 45.835 -1.066 -52.292 1.00 81.19 188 SER A C 1
ATOM 1312 O O . SER A 1 188 ? 45.534 -1.559 -51.206 1.00 81.19 188 SER A O 1
ATOM 1314 N N . PHE A 1 189 ? 46.925 -1.433 -52.968 1.00 72.56 189 PHE A N 1
ATOM 1315 C CA . PHE A 1 189 ? 47.888 -2.436 -52.514 1.00 72.56 189 PHE A CA 1
ATOM 1316 C C . PHE A 1 189 ? 49.308 -2.034 -52.930 1.00 72.56 189 PHE A C 1
ATOM 1318 O O . PHE A 1 189 ? 49.525 -1.576 -54.051 1.00 72.56 189 PHE A O 1
ATOM 1325 N N . GLY A 1 190 ? 50.285 -2.184 -52.028 1.00 67.94 190 GLY A N 1
ATOM 1326 C CA . GLY A 1 190 ? 51.704 -1.946 -52.336 1.00 67.94 190 GLY A CA 1
ATOM 1327 C C . GLY A 1 190 ? 52.046 -0.525 -52.813 1.00 67.94 190 GLY A C 1
ATOM 1328 O O . GLY A 1 190 ? 53.016 -0.354 -53.543 1.00 67.94 190 GLY A O 1
ATOM 1329 N N . GLY A 1 191 ? 51.247 0.486 -52.444 1.00 71.31 191 GLY A N 1
ATOM 1330 C CA . GLY A 1 191 ? 51.421 1.877 -52.893 1.00 71.31 191 GLY A CA 1
ATOM 1331 C C . GLY A 1 191 ? 50.811 2.196 -54.266 1.00 71.31 191 GLY A C 1
ATOM 1332 O O . GLY A 1 191 ? 50.948 3.321 -54.740 1.00 71.31 191 GLY A O 1
ATOM 1333 N N . GLY A 1 192 ? 50.119 1.239 -54.891 1.00 77.94 192 GLY A N 1
ATOM 1334 C CA . GLY A 1 192 ? 49.403 1.412 -56.155 1.00 77.94 192 GLY A CA 1
ATOM 1335 C C . GLY A 1 192 ? 47.918 1.062 -56.053 1.00 77.94 192 GLY A C 1
ATOM 1336 O O . GLY A 1 192 ? 47.425 0.650 -55.000 1.00 77.94 192 GLY A O 1
ATOM 1337 N N . TRP A 1 193 ? 47.206 1.227 -57.167 1.00 83.50 193 TRP A N 1
ATOM 1338 C CA . TRP A 1 193 ? 45.824 0.782 -57.333 1.00 83.50 193 TRP A CA 1
ATOM 1339 C C . TRP A 1 193 ? 45.774 -0.433 -58.238 1.00 83.50 193 TRP A C 1
ATOM 1341 O O . TRP A 1 193 ? 46.353 -0.424 -59.324 1.00 83.50 193 TRP A O 1
ATOM 1351 N N . VAL A 1 194 ? 45.047 -1.450 -57.797 1.00 84.19 194 VAL A N 1
ATOM 1352 C CA . VAL A 1 194 ? 44.828 -2.675 -58.557 1.00 84.19 194 VAL A CA 1
ATOM 1353 C C . VAL A 1 194 ? 43.317 -2.839 -58.730 1.00 84.19 194 VAL A C 1
ATOM 1355 O O . VAL A 1 194 ? 42.584 -2.635 -57.757 1.00 84.19 194 VAL A O 1
ATOM 1358 N N . PRO A 1 195 ? 42.815 -3.147 -59.939 1.00 83.12 195 PRO A N 1
ATOM 1359 C CA . PRO A 1 195 ? 41.414 -3.514 -60.099 1.00 83.12 195 PRO A CA 1
ATOM 1360 C C . PRO A 1 195 ? 41.121 -4.740 -59.227 1.00 83.12 195 PRO A C 1
ATOM 1362 O O . PRO A 1 195 ? 41.875 -5.715 -59.243 1.00 83.12 195 PRO A O 1
ATOM 1365 N N . ALA A 1 196 ? 40.053 -4.673 -58.437 1.00 74.06 196 ALA A N 1
ATOM 1366 C CA . ALA A 1 196 ? 39.501 -5.845 -57.781 1.00 74.06 196 ALA A CA 1
ATOM 1367 C C . ALA A 1 196 ? 38.829 -6.665 -58.885 1.00 74.06 196 ALA A C 1
ATOM 1369 O O . ALA A 1 196 ? 37.777 -6.269 -59.381 1.00 74.06 196 ALA A O 1
ATOM 1370 N N . ALA A 1 197 ? 39.532 -7.700 -59.349 1.00 63.59 197 ALA A N 1
ATOM 1371 C CA . ALA A 1 197 ? 39.079 -8.597 -60.409 1.00 63.59 197 ALA A CA 1
ATOM 1372 C C . ALA A 1 197 ? 37.664 -9.141 -60.163 1.00 63.59 197 ALA A C 1
ATOM 1374 O O . ALA A 1 197 ? 37.320 -9.380 -58.980 1.00 63.59 197 ALA A O 1
#

Mean predicted aligned error: 16.57 Å

Nearest PDB structures (foldseek):
  7aef-assembly1_q  TM=1.999E-01  e=9.106E+00  Algoriphagus machipongonensis

Radius of gyration: 36.66 Å; Cα contacts (8 Å, |Δi|>4): 298; chains: 1; bounding box: 91×27×96 Å

Solvent-accessible surface area (backbone atoms only — not comparable to full-atom values): 12855 Å² total; per-residue (Å²): 138,92,66,85,82,82,83,81,86,59,60,71,40,67,49,54,27,36,38,77,41,65,90,74,46,49,74,71,37,61,33,38,20,71,14,96,50,71,52,40,36,35,29,20,43,97,90,54,49,62,39,64,77,52,79,66,44,76,35,85,62,68,81,50,78,70,45,67,38,41,76,74,73,28,68,69,40,39,34,37,33,69,53,100,80,52,49,53,27,36,25,78,69,87,50,75,43,71,67,62,71,88,79,48,96,73,74,94,72,78,98,56,101,68,69,88,82,66,90,79,58,100,78,58,88,78,59,94,83,53,96,86,56,83,79,82,70,92,57,96,84,73,78,62,66,85,83,54,98,85,50,66,72,72,72,88,47,47,77,40,81,61,82,81,72,86,89,77,77,64,63,89,74,39,51,24,36,35,75,45,89,93,74,41,45,31,36,54,54,98,92,44,78,42,72,54,126

Secondary structure (DSSP, 8-state):
--S-------EEE-STT-PPPTTTSPBT-EEEE--SSS-EEEEE-TTS-EEE-S--EEESS-TTTT-SSS-S--TT-EEEE-STT-EEEEE-SSSEEEPPGGG-S--S----S--TT-S--TT-S--TTSTT-------TT----S-STTPPP-SSSEEEE--SSS---PPTTEEEEEEETTTEEEEEETTEEEE--

Sequence (197 aa):
MTTTPVTLLSKRSGNASDRPLVTTVQAGELAINFAAAENGLYFKDSLGDIRKVTGVHYGSAAPNSSAAGETGNSVGELWLEDGTNNFLRVWDGSTFIKIGAAFADVAGTATVSIASGAIFANSALVASGSFGSITASGALGTPIASGSLGSVLASGVGIALISGAFPAVPPSGSFGYRVDPPSGLYVSFGGGWVPAA

pLDDT: mean 75.82, std 19.35, range [36.97, 96.56]

Foldseek 3Di:
DDDDDDDDDAAEAQDFQAAAALVRADAQGWYWYPHPARTFIWHQHPVSDIATDDDEHEEQDDGSPPHPHDHDDHFQHWYFHPDPVTFIWTDNPPDTDTDDPVPPPDDPDDPDPDPPPPPDDVDDQDDPDDPPRFDPPPDPDDDGDDDDPPTDDPPQAAEDEDDDDPDDFDDPRHWYWYADPDQGIWTDDPRGIDRPD